Protein AF-A0A0F7C100-F1 (afdb_monomer)

Nearest PDB structures (foldseek):
  8e0m-assembly4_L  TM=2.833E-01  e=1.544E+00  synthetic construct
  8j07-assembly1_d3  TM=1.950E-01  e=3.373E+00  Homo sapiens

Solvent-accessible surface area (backbone atoms only — not comparable to full-atom values): 17162 Å² total; per-residue (Å²): 129,63,69,68,60,53,52,53,53,52,55,51,45,53,49,33,44,76,70,59,75,46,64,64,71,58,41,54,53,51,49,37,65,78,47,77,63,69,81,70,83,84,76,89,76,88,82,78,88,78,90,76,92,74,84,78,60,69,64,63,57,50,55,51,52,52,53,51,51,51,50,51,53,54,52,51,52,53,54,62,50,50,56,52,54,51,49,51,50,50,50,52,51,49,51,50,51,51,50,52,50,48,52,51,52,52,51,51,52,48,62,73,49,42,82,82,46,55,70,71,54,45,53,49,53,51,51,51,50,37,51,49,30,48,51,50,16,60,67,30,47,84,80,40,54,70,58,14,53,52,24,51,50,49,36,53,49,50,57,53,51,50,48,55,58,50,32,66,75,66,66,57,56,72,68,58,55,52,54,50,43,50,50,54,15,48,51,27,32,52,50,11,67,75,73,68,38,50,70,36,33,35,52,10,51,50,40,49,49,52,52,50,46,55,59,48,52,68,69,46,63,89,70,79,45,75,68,58,46,42,62,61,27,44,57,52,11,52,48,31,33,50,51,10,61,66,33,38,89,82,38,51,63,58,10,56,32,28,32,54,45,12,61,55,32,57,51,36,39,62,58,56,41,74,79,39,88,86,53,56,66,67,60,50,53,52,53,51,50,50,50,52,51,51,52,51,50,48,50,63,73,45,38,70,63,55,53,56,61,73,74,109

Organism: Brevibacillus laterosporus (NCBI:txid1465)

pLDDT: mean 81.03, std 16.31, range [30.59, 96.12]

Radius of gyration: 36.13 Å; Cα contacts (8 Å, |Δi|>4): 179; chains: 1; bounding box: 98×71×83 Å

Sequence (312 aa):
MDDQRRKIIITEIENWRRNHLLPEHYCIFLLNLYTEGKHAPNQEEPITKKRFFFFPNRKARMDKLYNQQAFIQSASTQIQGSGKEAQILSVKLMGGIFFIGLVIAVMLLLAFYFNAFSIPMQMSILVFSWILAYVLAFVFKRKIPLLSYFFLLVTILIAIASLYYFGEKWKISQVTYLWWLLLVAGYSLLHGLLFRYSLFIVAGLIGIGILYGTAMLTRMGEFFSWTNIELYWVPLAFLMIGLGYLFHARHQQLAYTLVASGLLYFFGPEISSLWVPEASREMMQIILGIKVLLSGLLLTITRRYWLEWLRR

Foldseek 3Di:
DDPVVLVVVLVVLVVCCVVVVDDNVVSVVVNCVSVVNPDDPPPDDDDDDDDDDDDPDVVVVVVVVVVVVVVVVVVVVVVVVVVVVVVVVVVVVVVVVVVVVVVVVVVVVCVVCLVVDDPVVNVVNLVVLLVVLQVQLVVCVVPPNVSNVVSVVVNLVSLLVVCVVVCVVVVPDPVVVLVSLLVSLVVLCVCCVVVVPLVSNLVSLVSVLVSQLVVVCVVCPPVDDLVSLQVSQLVVLVVLQVVLVVCCVPRVSSSVSSNVSSVVSNCSSLVSCVPPPPDDPVVSVVVVVVVVVVVVVVCVVCVVVVVVSVVD

Secondary structure (DSSP, 8-state):
--HHHHHHHHHHHHHHHHTTSS-HHHHHHHHHHHTTT-----------------PPPHHHHHHHHHHHHHHHHHHHHHHHHHHHHHHHHHHHHHHHHHHHHHHHHHHHHHHHTGGGS-HHHHHHHHHHHHHHHHHHHHHHTTT-HHHHHHHHHHHHHHHHHHHHHHHHHTT--HHHHHHHHHHHHHHHHHHHHHHT-HHHHHHHHHHHHHHHHHHHHHHHTT---HHHHHHHHHHHHHHHHHHHHHHTTT-HHHHHHHHHHHHHHHTHHHHHHTT-TTS-HHHHHHHHHHHHHHHHHHHHHHHHHHHHHHH-

Mean predicted aligned error: 15.97 Å

Structure (mmCIF, N/CA/C/O backbone):
data_AF-A0A0F7C100-F1
#
_entry.id   AF-A0A0F7C100-F1
#
loop_
_atom_site.group_PDB
_atom_site.id
_atom_site.type_symbol
_atom_site.label_atom_id
_atom_site.label_alt_id
_atom_site.label_comp_id
_atom_site.label_asym_id
_atom_site.label_entity_id
_atom_site.label_seq_id
_atom_site.pdbx_PDB_ins_code
_atom_site.Cartn_x
_atom_site.Cartn_y
_atom_site.Cartn_z
_atom_site.occupancy
_atom_site.B_iso_or_equiv
_atom_site.auth_seq_id
_atom_site.auth_comp_id
_atom_site.auth_asym_id
_atom_site.auth_atom_id
_atom_site.pdbx_PDB_model_num
ATOM 1 N N . MET A 1 1 ? -30.556 48.379 39.817 1.00 57.44 1 MET A N 1
ATOM 2 C CA . MET A 1 1 ? -30.447 48.329 38.342 1.00 57.44 1 MET A CA 1
ATOM 3 C C . MET A 1 1 ? -31.373 49.405 37.805 1.00 57.44 1 MET A C 1
ATOM 5 O O . MET A 1 1 ? -32.434 49.564 38.385 1.00 57.44 1 MET A O 1
ATOM 9 N N . ASP A 1 2 ? -30.960 50.165 36.797 1.00 70.06 2 ASP A N 1
ATOM 10 C CA . ASP A 1 2 ? -31.736 51.301 36.291 1.00 70.06 2 ASP A CA 1
ATOM 11 C C . ASP A 1 2 ? -33.077 50.852 35.668 1.00 70.06 2 ASP A C 1
ATOM 13 O O . ASP A 1 2 ? -33.105 49.942 34.833 1.00 70.06 2 ASP A O 1
ATOM 17 N N . ASP A 1 3 ? -34.191 51.459 36.088 1.00 74.38 3 ASP A N 1
ATOM 18 C CA . ASP A 1 3 ? -35.541 51.047 35.675 1.00 74.38 3 ASP A CA 1
ATOM 19 C C . ASP A 1 3 ? -35.801 51.291 34.182 1.00 74.38 3 ASP A C 1
ATOM 21 O O . ASP A 1 3 ? -36.601 50.575 33.569 1.00 74.38 3 ASP A O 1
ATOM 25 N N . GLN A 1 4 ? -35.094 52.243 33.557 1.00 74.06 4 GLN A N 1
ATOM 26 C CA . GLN A 1 4 ? -35.167 52.427 32.106 1.00 74.06 4 GLN A CA 1
ATOM 27 C C . GLN A 1 4 ? -34.520 51.251 31.373 1.00 74.06 4 GLN A C 1
ATOM 29 O O . GLN A 1 4 ? -35.113 50.714 30.437 1.00 74.06 4 GLN A O 1
ATOM 34 N N . ARG A 1 5 ? -33.355 50.778 31.836 1.00 75.31 5 ARG A N 1
ATOM 35 C CA . ARG A 1 5 ? -32.695 49.590 31.261 1.00 75.31 5 ARG A CA 1
ATOM 36 C C . ARG A 1 5 ? -33.565 48.340 31.363 1.00 75.31 5 ARG A C 1
ATOM 38 O O . ARG A 1 5 ? -33.632 47.576 30.406 1.00 75.31 5 ARG A O 1
ATOM 45 N N . ARG A 1 6 ? -34.276 48.150 32.480 1.00 81.19 6 ARG A N 1
ATOM 46 C CA . ARG A 1 6 ? -35.205 47.017 32.658 1.00 81.19 6 ARG A CA 1
ATOM 47 C C . ARG A 1 6 ? -36.328 47.034 31.615 1.00 81.19 6 ARG A C 1
ATOM 49 O O . ARG A 1 6 ? -36.609 46.001 31.015 1.00 81.19 6 ARG A O 1
ATOM 56 N N . LYS A 1 7 ? -36.944 48.195 31.372 1.00 81.81 7 LYS A N 1
ATOM 57 C CA . LYS A 1 7 ? -38.012 48.341 30.367 1.00 81.81 7 LYS A CA 1
ATOM 58 C C . LYS A 1 7 ? -37.517 48.046 28.954 1.00 81.81 7 LYS A C 1
ATOM 60 O O . LYS A 1 7 ? -38.202 47.344 28.222 1.00 81.81 7 LYS A O 1
ATOM 65 N N . ILE A 1 8 ? -36.323 48.525 28.603 1.00 85.19 8 ILE A N 1
ATOM 66 C CA . ILE A 1 8 ? -35.709 48.255 27.293 1.00 85.19 8 ILE A CA 1
ATOM 67 C C . ILE A 1 8 ? -35.524 46.745 27.091 1.00 85.19 8 ILE A C 1
ATOM 69 O O . ILE A 1 8 ? -35.911 46.215 26.055 1.00 85.19 8 ILE A O 1
ATOM 73 N N . ILE A 1 9 ? -35.006 46.042 28.103 1.00 84.62 9 ILE A N 1
ATOM 74 C CA . ILE A 1 9 ? -34.783 44.589 28.043 1.00 84.62 9 ILE A CA 1
ATOM 75 C C . ILE A 1 9 ? -36.102 43.826 27.854 1.00 84.62 9 ILE A C 1
ATOM 77 O O . ILE A 1 9 ? -36.163 42.910 27.040 1.00 84.62 9 ILE A O 1
ATOM 81 N N . ILE A 1 10 ? -37.167 44.207 28.565 1.00 85.88 10 ILE A N 1
ATOM 82 C CA . ILE A 1 10 ? -38.483 43.557 28.446 1.00 85.88 10 ILE A CA 1
ATOM 83 C C . ILE A 1 10 ? -39.052 43.723 27.030 1.00 85.88 10 ILE A C 1
ATOM 85 O O . ILE A 1 10 ? -39.468 42.735 26.426 1.00 85.88 10 ILE A O 1
ATOM 89 N N . THR A 1 11 ? -39.015 44.940 26.479 1.00 87.00 11 THR A N 1
ATOM 90 C CA . THR A 1 11 ? -39.496 45.223 25.117 1.00 87.00 11 THR A CA 1
ATOM 91 C C . THR A 1 11 ? -38.735 44.415 24.067 1.00 87.00 11 THR A C 1
ATOM 93 O O . THR A 1 11 ? -39.334 43.881 23.133 1.00 87.00 11 THR A O 1
ATOM 96 N N . GLU A 1 12 ? -37.420 44.283 24.232 1.00 89.44 12 GLU A N 1
ATOM 97 C CA . GLU A 1 12 ? -36.579 43.544 23.292 1.00 89.44 12 GLU A CA 1
ATOM 98 C C . GLU A 1 12 ? -36.876 42.033 23.331 1.00 89.44 12 GLU A C 1
ATOM 100 O O . GLU A 1 12 ? -37.005 41.395 22.286 1.00 89.44 12 GLU A O 1
ATOM 105 N N . ILE A 1 13 ? -37.114 41.465 24.521 1.00 85.75 13 ILE A N 1
ATOM 106 C CA . ILE A 1 13 ? -37.516 40.056 24.672 1.00 85.75 13 ILE A CA 1
ATOM 107 C C . ILE A 1 13 ? -38.891 39.792 24.032 1.00 85.75 13 ILE A C 1
ATOM 109 O O . ILE A 1 13 ? -39.091 38.747 23.405 1.00 85.75 13 ILE A O 1
ATOM 113 N N . GLU A 1 14 ? -39.842 40.724 24.145 1.00 83.88 14 GLU A N 1
ATOM 114 C CA . GLU A 1 14 ? -41.137 40.611 23.458 1.00 83.88 14 GLU A CA 1
ATOM 115 C C . GLU A 1 14 ? -41.001 40.687 21.931 1.00 83.88 14 GLU A C 1
ATOM 117 O O . GLU A 1 14 ? -41.710 39.968 21.217 1.00 83.88 14 GLU A O 1
ATOM 122 N N . ASN A 1 15 ? -40.076 41.509 21.427 1.00 87.19 15 ASN A N 1
ATOM 123 C CA . ASN A 1 15 ? -39.753 41.594 20.004 1.00 87.19 15 ASN A CA 1
ATOM 124 C C . ASN A 1 15 ? -39.155 40.272 19.488 1.00 87.19 15 ASN A C 1
ATOM 126 O O . ASN A 1 15 ? -39.587 39.752 18.456 1.00 87.19 15 ASN A O 1
ATOM 130 N N . TRP A 1 16 ? -38.237 39.662 20.247 1.00 88.38 16 TRP A N 1
ATOM 131 C CA . TRP A 1 16 ? -37.675 38.344 19.925 1.00 88.38 16 TRP A CA 1
ATOM 132 C C . TRP A 1 16 ? -38.729 37.240 19.907 1.00 88.38 16 TRP A C 1
ATOM 134 O O . TRP A 1 16 ? -38.692 36.387 19.020 1.00 88.38 16 TRP A O 1
ATOM 144 N N . ARG A 1 17 ? -39.699 37.286 20.832 1.00 82.31 17 ARG A N 1
ATOM 145 C CA . ARG A 1 17 ? -40.838 36.356 20.851 1.00 82.31 17 ARG A CA 1
ATOM 146 C C . ARG A 1 17 ? -41.707 36.519 19.606 1.00 82.31 17 ARG A C 1
ATOM 148 O O . ARG A 1 17 ? -42.037 35.530 18.962 1.00 82.31 17 ARG A O 1
ATOM 155 N N . ARG A 1 18 ? -42.067 37.756 19.243 1.00 79.75 18 ARG A N 1
ATOM 156 C CA . ARG A 1 18 ? -42.930 38.032 18.079 1.00 79.75 18 ARG A CA 1
ATOM 157 C C . ARG A 1 18 ? -42.283 37.565 16.773 1.00 79.75 18 ARG A C 1
ATOM 159 O O . ARG A 1 18 ? -42.948 36.934 15.959 1.00 79.75 18 ARG A O 1
ATOM 166 N N . ASN A 1 19 ? -40.981 37.795 16.620 1.00 83.19 19 ASN A N 1
ATOM 167 C CA . ASN A 1 19 ? -40.228 37.429 15.416 1.00 83.19 19 ASN A CA 1
ATOM 168 C C . ASN A 1 19 ? -39.647 36.002 15.456 1.00 83.19 19 ASN A C 1
ATOM 170 O O . ASN A 1 19 ? -38.911 35.633 14.547 1.00 83.19 19 ASN A O 1
ATOM 174 N N . HIS A 1 20 ? -39.963 35.207 16.489 1.00 80.19 20 HIS A N 1
ATOM 175 C CA . HIS A 1 20 ? -39.530 33.810 16.648 1.00 80.19 20 HIS A CA 1
ATOM 176 C C . HIS A 1 20 ? -37.999 33.619 16.602 1.00 80.19 20 HIS A C 1
ATOM 178 O O . HIS A 1 20 ? -37.498 32.568 16.206 1.00 80.19 20 HIS A O 1
ATOM 184 N N . LEU A 1 21 ? -37.244 34.636 17.030 1.00 80.75 21 LEU A N 1
ATOM 185 C CA . LEU A 1 21 ? -35.775 34.619 17.053 1.00 80.75 21 LEU A CA 1
ATOM 186 C C . LEU A 1 21 ? -35.225 33.681 18.138 1.00 80.75 21 LEU A C 1
ATOM 188 O O . LEU A 1 21 ? -34.103 33.191 18.030 1.00 80.75 21 LEU A O 1
ATOM 192 N N . LEU A 1 22 ? -36.020 33.428 19.181 1.00 78.56 22 LEU A N 1
ATOM 193 C CA . LEU A 1 22 ? -35.755 32.434 20.215 1.00 78.56 22 LEU A CA 1
ATOM 194 C C . LEU A 1 22 ? -37.012 31.586 20.468 1.00 78.56 22 LEU A C 1
ATOM 196 O O . LEU A 1 22 ? -38.127 32.084 20.293 1.00 78.56 22 LEU A O 1
ATOM 200 N N . PRO A 1 23 ? -36.864 30.326 20.922 1.00 82.81 23 PRO A N 1
ATOM 201 C CA . PRO A 1 23 ? -38.008 29.484 21.253 1.00 82.81 23 PRO A CA 1
ATOM 202 C C . PRO A 1 23 ? -38.848 30.080 22.394 1.00 82.81 23 PRO A C 1
ATOM 204 O O . PRO A 1 23 ? -38.316 30.576 23.389 1.00 82.81 23 PRO A O 1
ATOM 207 N N . GLU A 1 24 ? -40.171 29.970 22.281 1.00 74.56 24 GLU A N 1
ATOM 208 C CA . GLU A 1 24 ? -41.152 30.694 23.104 1.00 74.56 24 GLU A CA 1
ATOM 209 C C . GLU A 1 24 ? -40.994 30.472 24.619 1.00 74.56 24 GLU A C 1
ATOM 211 O O . GLU A 1 24 ? -41.065 31.414 25.411 1.00 74.56 24 GLU A O 1
ATOM 216 N N . HIS A 1 25 ? -40.678 29.242 25.029 1.00 76.12 25 HIS A N 1
ATOM 217 C CA . HIS A 1 25 ? -40.452 28.896 26.432 1.00 76.12 25 HIS A CA 1
ATOM 218 C C . HIS A 1 25 ? -39.270 29.667 27.059 1.00 76.12 25 HIS A C 1
ATOM 220 O O . HIS A 1 25 ? -39.315 30.018 28.240 1.00 76.12 25 HIS A O 1
ATOM 226 N N . TYR A 1 26 ? -38.228 29.991 26.281 1.00 77.94 26 TYR A N 1
ATOM 227 C CA . TYR A 1 26 ? -37.094 30.788 26.768 1.00 77.94 26 TYR A CA 1
ATOM 228 C C . TYR A 1 26 ? -37.467 32.263 26.944 1.00 77.94 26 TYR A C 1
ATOM 230 O O . TYR A 1 26 ? -37.090 32.869 27.947 1.00 77.94 26 TYR A O 1
ATOM 238 N N . CYS A 1 27 ? -38.254 32.832 26.026 1.00 81.62 27 CYS A N 1
ATOM 239 C CA . CYS A 1 27 ? -38.765 34.199 26.161 1.00 81.62 27 CYS A CA 1
ATOM 240 C C . CYS A 1 27 ? -39.648 34.347 27.409 1.00 81.62 27 CYS A C 1
ATOM 242 O O . CYS A 1 27 ? -39.500 35.315 28.151 1.00 81.62 27 CYS A O 1
ATOM 244 N N . ILE A 1 28 ? -40.517 33.365 27.679 1.00 79.06 28 ILE A N 1
ATOM 245 C CA . ILE A 1 28 ? -41.377 33.336 28.875 1.00 79.06 28 ILE A CA 1
ATOM 246 C C . ILE A 1 28 ? -40.535 33.275 30.157 1.00 79.06 28 ILE A C 1
ATOM 248 O O . ILE A 1 28 ? -40.804 34.008 31.110 1.00 79.06 28 ILE A O 1
ATOM 252 N N . PHE A 1 29 ? -39.484 32.452 30.178 1.00 82.69 29 PHE A N 1
ATOM 253 C CA . PHE A 1 29 ? -38.566 32.375 31.315 1.00 82.69 29 PHE A CA 1
ATOM 254 C C . PHE A 1 29 ? -37.853 33.712 31.582 1.00 82.69 29 PHE A C 1
ATOM 256 O O . PHE A 1 29 ? -37.842 34.184 32.720 1.00 82.69 29 PHE A O 1
ATOM 263 N N . LEU A 1 30 ? -37.306 34.353 30.541 1.00 83.75 30 LEU A N 1
ATOM 264 C CA . LEU A 1 30 ? -36.617 35.643 30.667 1.00 83.75 30 LEU A CA 1
ATOM 265 C C . LEU A 1 30 ? -37.573 36.759 31.110 1.00 83.75 30 LEU A C 1
ATOM 267 O O . LEU A 1 30 ? -37.236 37.533 32.005 1.00 83.75 30 LEU A O 1
ATOM 271 N N . LEU A 1 31 ? -38.786 36.810 30.553 1.00 82.69 31 LEU A N 1
ATOM 272 C CA . LEU A 1 31 ? -39.815 37.768 30.968 1.00 82.69 31 LEU A CA 1
ATOM 273 C C . LEU A 1 31 ? -40.162 37.608 32.448 1.00 82.69 31 LEU A C 1
ATOM 275 O O . LEU A 1 31 ? -40.208 38.601 33.174 1.00 82.69 31 LEU A O 1
ATOM 279 N N . ASN A 1 32 ? -40.337 36.376 32.924 1.00 81.69 32 ASN A N 1
ATOM 280 C CA . ASN A 1 32 ? -40.624 36.106 34.333 1.00 81.69 32 ASN A CA 1
ATOM 281 C C . ASN A 1 32 ? -39.482 36.537 35.258 1.00 81.69 32 ASN A C 1
ATOM 283 O O . ASN A 1 32 ? -39.744 37.039 36.352 1.00 81.69 32 ASN A O 1
ATOM 287 N N . LEU A 1 33 ? -38.233 36.391 34.809 1.00 81.62 33 LEU A N 1
ATOM 288 C CA . LEU A 1 33 ? -37.050 36.788 35.567 1.00 81.62 33 LEU A CA 1
ATOM 289 C C . LEU A 1 33 ? -36.952 38.315 35.722 1.00 81.62 33 LEU A C 1
ATOM 291 O O . LEU A 1 33 ? -36.688 38.809 36.815 1.00 81.62 33 LEU A O 1
ATOM 295 N N . TYR A 1 34 ? -37.209 39.070 34.649 1.00 75.44 34 TYR A N 1
ATOM 296 C CA . TYR A 1 34 ? -37.104 40.536 34.660 1.00 75.44 34 TYR A CA 1
ATOM 297 C C . TYR A 1 34 ? -38.350 41.251 35.202 1.00 75.44 34 TYR A C 1
ATOM 299 O O . TYR A 1 34 ? -38.259 42.402 35.647 1.00 75.44 34 TYR A O 1
ATOM 307 N N . THR A 1 35 ? -39.501 40.574 35.211 1.00 75.00 35 THR A N 1
ATOM 308 C CA . THR A 1 35 ? -40.767 41.103 35.752 1.00 75.00 35 THR A CA 1
ATOM 309 C C . THR A 1 35 ? -41.131 40.552 37.124 1.00 75.00 35 THR A C 1
ATOM 311 O O . THR A 1 35 ? -42.219 40.843 37.622 1.00 75.00 35 THR A O 1
ATOM 314 N N . GLU A 1 36 ? -40.223 39.793 37.748 1.00 66.69 36 GLU A N 1
ATOM 315 C CA . GLU A 1 36 ? -40.375 39.250 39.106 1.00 66.69 36 GLU A CA 1
ATOM 316 C C . GLU A 1 36 ? -41.721 38.513 39.292 1.00 66.69 36 GLU A C 1
ATOM 318 O O . GLU A 1 36 ? -42.331 38.543 40.359 1.00 66.69 36 GLU A O 1
ATOM 323 N N . GLY A 1 37 ? -42.215 37.867 38.225 1.00 57.06 37 GLY A N 1
ATOM 324 C CA . GLY A 1 37 ? -43.481 37.126 38.221 1.00 57.06 37 GLY A CA 1
ATOM 325 C C . GLY A 1 37 ? -44.766 37.957 38.071 1.00 57.06 37 GLY A C 1
ATOM 326 O O . GLY A 1 37 ? -45.837 37.447 38.395 1.00 57.06 37 GLY A O 1
ATOM 327 N N . LYS A 1 38 ? -44.712 39.209 37.585 1.00 53.03 38 LYS A N 1
ATOM 328 C CA . LYS A 1 38 ? -45.914 40.048 37.360 1.00 53.03 38 LYS A CA 1
ATOM 329 C C . LYS A 1 38 ? -46.626 39.850 36.015 1.00 53.03 38 LYS A C 1
ATOM 331 O O . LYS A 1 38 ? -47.763 40.297 35.889 1.00 53.03 38 LYS A O 1
ATOM 336 N N . HIS A 1 39 ? -46.032 39.164 35.036 1.00 45.97 39 HIS A N 1
ATOM 337 C CA . HIS A 1 39 ? -46.742 38.774 33.811 1.00 45.97 39 HIS A CA 1
ATOM 338 C C . HIS A 1 39 ? -47.386 37.392 33.959 1.00 45.97 3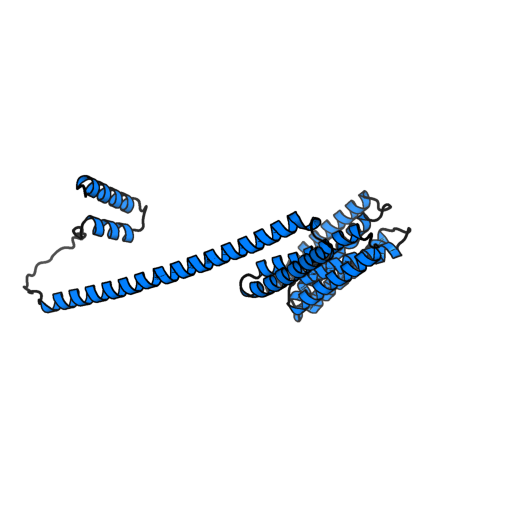9 HIS A C 1
ATOM 340 O O . HIS A 1 39 ? -46.882 36.391 33.459 1.00 45.97 39 HIS A O 1
ATOM 346 N N . ALA A 1 40 ? -48.537 37.339 34.628 1.00 37.84 40 ALA A N 1
ATOM 347 C CA . ALA A 1 40 ? -49.506 36.285 34.350 1.00 37.84 40 ALA A CA 1
ATOM 348 C C . ALA A 1 40 ? -50.234 36.661 33.044 1.00 37.84 40 ALA A C 1
ATOM 350 O O . ALA A 1 40 ? -50.757 37.775 32.959 1.00 37.84 40 ALA A O 1
ATOM 351 N N . PRO A 1 41 ? -50.260 35.808 32.007 1.00 38.50 41 PRO A N 1
ATOM 352 C CA . PRO A 1 41 ? -51.079 36.078 30.836 1.00 38.50 41 PRO A CA 1
ATOM 353 C C . PRO A 1 41 ? -52.553 35.972 31.244 1.00 38.50 41 PRO A C 1
ATOM 355 O O . PRO A 1 41 ? -53.039 34.894 31.581 1.00 38.50 41 PRO A O 1
ATOM 358 N N . ASN A 1 42 ? -53.257 37.104 31.224 1.00 35.62 42 ASN A N 1
ATOM 359 C CA . ASN A 1 42 ? -54.715 37.131 31.222 1.00 35.62 42 ASN A CA 1
ATOM 360 C C . ASN A 1 42 ? -55.189 36.515 29.898 1.00 35.62 42 ASN A C 1
ATOM 362 O O . ASN A 1 42 ? -55.227 37.191 28.873 1.00 35.62 42 ASN A O 1
ATOM 366 N N . GLN A 1 43 ? -55.512 35.225 29.917 1.00 34.38 43 GLN A N 1
ATOM 367 C CA . GLN A 1 43 ? -56.471 34.655 28.980 1.00 34.38 43 GLN A CA 1
ATOM 368 C C . GLN A 1 43 ? -57.858 34.871 29.591 1.00 34.38 43 GLN A C 1
ATOM 370 O O . GLN A 1 43 ? -58.197 34.287 30.619 1.00 34.38 43 GLN A O 1
ATOM 375 N N . GLU A 1 44 ? -58.620 35.787 29.001 1.00 33.72 44 GLU A N 1
ATOM 376 C CA . GLU A 1 44 ? -60.039 35.966 29.286 1.00 33.72 44 GLU A CA 1
ATOM 377 C C . GLU A 1 44 ? -60.825 34.813 28.640 1.00 33.72 44 GLU A C 1
ATOM 379 O O . GLU A 1 44 ? -60.943 34.745 27.420 1.00 33.72 44 GLU A O 1
ATOM 384 N N . GLU A 1 45 ? -61.389 33.924 29.458 1.00 33.47 45 GLU A N 1
ATOM 385 C CA . GLU A 1 45 ? -62.557 33.109 29.102 1.00 33.47 45 GLU A CA 1
ATOM 386 C C . GLU A 1 45 ? -63.731 33.479 30.034 1.00 33.47 45 GLU A C 1
ATOM 388 O O . GLU A 1 45 ? -63.513 33.863 31.190 1.00 33.47 45 GLU A O 1
ATOM 393 N N . PRO A 1 46 ? -64.987 33.443 29.549 1.00 30.59 46 PRO A N 1
ATOM 394 C CA . PRO A 1 46 ? -66.090 34.181 30.152 1.00 30.59 46 PRO A CA 1
ATOM 395 C C . PRO A 1 46 ? -66.620 33.526 31.435 1.00 30.59 46 PRO A C 1
ATOM 397 O O . PRO A 1 46 ? -66.967 32.348 31.483 1.00 30.59 46 PRO A O 1
ATOM 400 N N . ILE A 1 47 ? -66.766 34.343 32.480 1.00 33.62 47 ILE A N 1
ATOM 401 C CA . ILE A 1 47 ? -67.360 33.962 33.764 1.00 33.62 47 ILE A CA 1
ATOM 402 C C . ILE A 1 47 ? -68.892 34.008 33.658 1.00 33.62 47 ILE A C 1
ATOM 404 O O . ILE A 1 47 ? -69.505 35.072 33.775 1.00 33.62 47 ILE A O 1
ATOM 408 N N . THR A 1 48 ? -69.541 32.847 33.561 1.00 33.66 48 THR A N 1
ATOM 409 C CA . THR A 1 48 ? -70.901 32.682 34.099 1.00 33.66 48 THR A CA 1
ATOM 410 C C . THR A 1 48 ? -70.833 32.639 35.625 1.00 33.66 48 THR A C 1
ATOM 412 O O . THR A 1 48 ? -70.154 31.808 36.225 1.00 33.66 48 THR A O 1
ATOM 415 N N . LYS A 1 49 ? -71.544 33.573 36.262 1.00 43.81 49 LYS A N 1
ATOM 416 C CA . LYS A 1 49 ? -71.650 33.744 37.717 1.00 43.81 49 LYS A CA 1
ATOM 417 C C . LYS A 1 49 ? -72.036 32.443 38.437 1.00 43.81 49 LYS A C 1
ATOM 419 O O . LYS A 1 49 ? -73.125 31.928 38.207 1.00 43.81 49 LYS A O 1
ATOM 424 N N . LYS A 1 50 ? -71.269 32.067 39.467 1.00 31.92 50 LYS A N 1
ATOM 425 C CA . LYS A 1 50 ? -71.805 31.828 40.821 1.00 31.92 50 LYS A CA 1
ATOM 426 C C . LYS A 1 50 ? -70.690 31.873 41.867 1.00 31.92 50 LYS A C 1
ATOM 428 O O . LYS A 1 50 ? -69.663 31.218 41.772 1.00 31.92 50 LYS A O 1
ATOM 433 N N . ARG A 1 51 ? -70.932 32.720 42.861 1.00 41.66 51 ARG A N 1
ATOM 434 C CA . ARG A 1 51 ? -70.109 33.000 44.035 1.00 41.66 51 ARG A CA 1
ATOM 435 C C . ARG A 1 51 ? -70.207 31.809 44.992 1.00 41.66 51 ARG A C 1
ATOM 437 O O . ARG A 1 51 ? -71.323 31.469 45.370 1.00 41.66 51 ARG A O 1
ATOM 444 N N . PHE A 1 52 ? -69.089 31.249 45.449 1.00 31.97 52 PHE A N 1
ATOM 445 C CA . PHE A 1 52 ? -69.045 30.635 46.776 1.00 31.97 52 PHE A CA 1
ATOM 446 C C . PHE A 1 52 ? -67.641 30.724 47.376 1.00 31.97 52 PHE A C 1
ATOM 448 O O . PHE A 1 52 ? -66.638 30.470 46.717 1.00 31.97 52 PHE A O 1
ATOM 455 N N . PHE A 1 53 ? -67.606 31.171 48.628 1.00 46.12 53 PHE A N 1
ATOM 456 C CA . PHE A 1 53 ? -66.428 31.309 49.471 1.00 46.12 53 PHE A CA 1
ATOM 457 C C . PHE A 1 53 ? -65.643 29.993 49.546 1.00 46.12 53 PHE A C 1
ATOM 459 O O . PHE A 1 53 ? -66.206 28.963 49.908 1.00 46.12 53 PHE A O 1
ATOM 466 N N . PHE A 1 54 ? -64.330 30.048 49.326 1.00 36.72 54 PHE A N 1
ATOM 467 C CA . PHE A 1 54 ? -63.420 29.042 49.863 1.00 36.72 54 PHE A CA 1
ATOM 468 C C . PHE A 1 54 ? -62.169 29.748 50.378 1.00 36.72 54 PHE A C 1
ATOM 470 O O . PHE A 1 54 ? -61.317 30.189 49.608 1.00 36.72 54 PHE A O 1
ATOM 477 N N . PHE A 1 55 ? -62.086 29.915 51.698 1.00 42.25 55 PHE A N 1
ATOM 478 C CA . PHE A 1 55 ? -60.844 30.310 52.350 1.00 42.25 55 PHE A CA 1
ATOM 479 C C . PHE A 1 55 ? -59.791 29.230 52.053 1.00 42.25 55 PHE A C 1
ATOM 481 O O . PHE A 1 55 ? -60.002 28.073 52.426 1.00 42.25 55 PHE A O 1
ATOM 488 N N . PRO A 1 56 ? -58.658 29.547 51.401 1.00 44.00 56 PRO A N 1
ATOM 489 C CA . PRO A 1 56 ? -57.620 28.555 51.188 1.00 44.00 56 PRO A CA 1
ATOM 490 C C . PRO A 1 56 ? -56.965 28.229 52.535 1.00 44.00 56 PRO A C 1
ATOM 492 O O . PRO A 1 56 ? -56.425 29.096 53.225 1.00 44.00 56 PRO A O 1
ATOM 495 N N . ASN A 1 57 ? -57.038 26.954 52.912 1.00 48.94 57 ASN A N 1
ATOM 496 C CA . ASN A 1 57 ? -56.440 26.395 54.117 1.00 48.94 57 ASN A CA 1
ATOM 497 C C . ASN A 1 57 ? -54.923 26.690 54.152 1.00 48.94 57 ASN A C 1
ATOM 499 O O . ASN A 1 57 ? -54.194 26.300 53.236 1.00 48.94 57 ASN A O 1
ATOM 503 N N . ARG A 1 58 ? -54.426 27.355 55.212 1.00 50.81 58 ARG A N 1
ATOM 504 C CA . ARG A 1 58 ? -52.993 27.704 55.370 1.00 50.81 58 ARG A CA 1
ATOM 505 C C . ARG A 1 58 ? -52.067 26.485 55.287 1.00 50.81 58 ARG A C 1
ATOM 507 O O . ARG A 1 58 ? -50.924 26.640 54.867 1.00 50.81 58 ARG A O 1
ATOM 514 N N . LYS A 1 59 ? -52.559 25.290 55.632 1.00 50.56 59 LYS A N 1
ATOM 515 C CA . LYS A 1 59 ? -51.787 24.037 55.594 1.00 50.56 59 LYS A CA 1
ATOM 516 C C . LYS A 1 59 ? -51.342 23.659 54.172 1.00 50.56 59 LYS A C 1
ATOM 518 O O . LYS A 1 59 ? -50.165 23.412 53.954 1.00 50.56 59 LYS A O 1
ATOM 523 N N . ALA A 1 60 ? -52.230 23.786 53.181 1.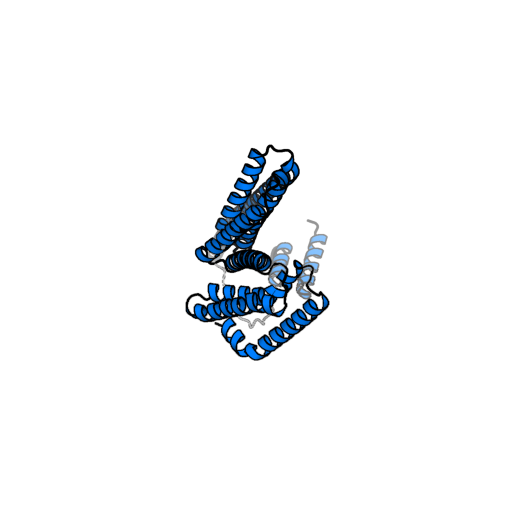00 52.25 60 ALA A N 1
ATOM 524 C CA . ALA A 1 60 ? -51.916 23.471 51.783 1.00 52.25 60 ALA A CA 1
ATOM 525 C C . ALA A 1 60 ? -50.904 24.448 51.149 1.00 52.25 60 ALA A C 1
ATOM 527 O O . ALA A 1 60 ? -50.162 24.083 50.239 1.00 52.25 60 ALA A O 1
ATOM 528 N N . ARG A 1 61 ? -50.843 25.698 51.638 1.00 49.97 61 ARG A N 1
ATOM 529 C CA . ARG A 1 61 ? -49.825 26.673 51.214 1.00 49.97 61 ARG A CA 1
ATOM 530 C C . ARG A 1 61 ? -48.441 26.312 51.768 1.00 49.97 61 ARG A C 1
ATOM 532 O O . ARG A 1 61 ? -47.462 26.488 51.051 1.00 49.97 61 ARG A O 1
ATOM 539 N N . MET A 1 62 ? -48.366 25.787 52.994 1.00 51.44 62 MET A N 1
ATOM 540 C CA . MET A 1 62 ? -47.101 25.349 53.599 1.00 51.44 62 MET A CA 1
ATOM 541 C C . MET A 1 62 ? -46.562 24.064 52.960 1.00 51.44 62 MET A C 1
ATOM 543 O O . MET A 1 62 ? -45.378 24.018 52.646 1.00 51.44 62 MET A O 1
ATOM 547 N N . ASP A 1 63 ? -47.418 23.088 52.642 1.00 54.28 63 ASP A N 1
ATOM 548 C CA . ASP A 1 63 ? -46.994 21.869 51.929 1.00 54.28 63 ASP A CA 1
ATOM 549 C C . ASP A 1 63 ? -46.499 22.177 50.507 1.00 54.28 63 ASP A C 1
ATOM 551 O O . ASP A 1 63 ? -45.539 21.577 50.021 1.00 54.28 63 ASP A O 1
ATOM 555 N N . LYS A 1 64 ? -47.104 23.172 49.840 1.00 55.44 64 LYS A N 1
ATOM 556 C CA . LYS A 1 64 ? -46.651 23.638 48.522 1.00 55.44 64 LYS A CA 1
ATOM 557 C C . LYS A 1 64 ? -45.299 24.353 48.597 1.00 55.44 64 LYS A C 1
ATOM 559 O O . LYS A 1 64 ? -44.474 24.139 47.718 1.00 55.44 64 LYS A O 1
ATOM 564 N N . LEU A 1 65 ? -45.053 25.149 49.642 1.00 54.59 65 LEU A N 1
ATOM 565 C CA . LEU A 1 65 ? -43.756 25.797 49.880 1.00 54.59 65 LEU A CA 1
ATOM 566 C C . LEU A 1 65 ? -42.660 24.779 50.229 1.00 54.59 65 LEU A C 1
ATOM 568 O O . LEU A 1 65 ? -41.565 24.874 49.681 1.00 54.59 65 LEU A O 1
ATOM 572 N N . TYR A 1 66 ? -42.974 23.773 51.049 1.00 56.22 66 TYR A N 1
ATOM 573 C CA . TYR A 1 66 ? -42.048 22.694 51.399 1.00 56.22 66 TYR A CA 1
ATOM 574 C C . TYR A 1 66 ? -41.681 21.836 50.181 1.00 56.22 66 TYR A C 1
ATOM 576 O O . TYR A 1 66 ? -40.502 21.611 49.918 1.00 56.22 66 TYR A O 1
ATOM 584 N N . ASN A 1 67 ? -42.665 21.440 49.365 1.00 57.50 67 ASN A N 1
ATOM 585 C CA . ASN A 1 67 ? -42.415 20.680 48.136 1.00 57.50 67 ASN A CA 1
ATOM 586 C C . ASN A 1 67 ? -41.691 21.507 47.064 1.00 57.50 67 ASN A C 1
ATOM 588 O O . ASN A 1 67 ? -40.866 20.971 46.327 1.00 57.50 67 ASN A O 1
ATOM 592 N N . GLN A 1 68 ? -41.945 22.816 46.988 1.00 56.72 68 GLN A N 1
ATOM 593 C CA . GLN A 1 68 ? -41.223 23.706 46.079 1.00 56.72 68 GLN A CA 1
ATOM 594 C C . GLN A 1 68 ? -39.766 23.903 46.527 1.00 56.72 68 GLN A C 1
ATOM 596 O O . GLN A 1 68 ? -38.870 23.894 45.686 1.00 56.72 68 GLN A O 1
ATOM 601 N N . GLN A 1 69 ? -39.501 23.997 47.833 1.00 57.03 69 GLN A N 1
ATOM 602 C CA . GLN A 1 69 ? -38.140 24.037 48.382 1.00 57.03 69 GLN A CA 1
ATOM 603 C C . GLN A 1 69 ? -37.406 22.701 48.211 1.00 57.03 69 GLN A C 1
ATOM 605 O O . GLN A 1 69 ? -36.248 22.709 47.800 1.00 57.03 69 GLN A O 1
ATOM 610 N N . ALA A 1 70 ? -38.076 21.564 48.417 1.00 56.06 70 ALA A N 1
ATOM 611 C CA . ALA A 1 70 ? -37.506 20.239 48.172 1.00 56.06 70 ALA A CA 1
ATOM 612 C C . ALA A 1 70 ? -37.155 20.025 46.687 1.00 56.06 70 ALA A C 1
ATOM 614 O O . ALA A 1 70 ? -36.072 19.529 46.381 1.00 56.06 70 ALA A O 1
ATOM 615 N N . PHE A 1 71 ? -38.013 20.477 45.763 1.00 55.00 71 PHE A N 1
ATOM 616 C CA . PHE A 1 71 ? -37.755 20.415 44.321 1.00 55.00 71 PHE A CA 1
ATOM 617 C C . PHE A 1 71 ? -36.580 21.313 43.899 1.00 55.00 71 PHE A C 1
ATOM 619 O O . PHE A 1 71 ? -35.705 20.876 43.149 1.00 55.00 71 PHE A O 1
ATOM 626 N N . ILE A 1 72 ? -36.504 22.542 44.427 1.00 56.25 72 ILE A N 1
ATOM 627 C CA . ILE A 1 72 ? -35.379 23.462 44.184 1.00 56.25 72 ILE A CA 1
ATOM 628 C C . ILE A 1 72 ? -34.072 22.885 44.746 1.00 56.25 72 ILE A C 1
ATOM 630 O O . ILE A 1 72 ? -33.026 23.016 44.113 1.00 56.25 72 ILE A O 1
ATOM 634 N N . GLN A 1 73 ? -34.124 22.196 45.888 1.00 56.31 73 GLN A N 1
ATOM 635 C CA . GLN A 1 73 ? -32.953 21.578 46.506 1.00 56.31 73 GLN A CA 1
ATOM 636 C C . GLN A 1 73 ? -32.493 20.300 45.786 1.00 56.31 73 GLN A C 1
ATOM 638 O O . GLN A 1 73 ? -31.288 20.057 45.692 1.00 56.31 73 GLN A O 1
ATOM 643 N N . SER A 1 74 ? -33.411 19.519 45.203 1.00 53.56 74 SER A N 1
ATOM 644 C CA . SER A 1 74 ? -33.065 18.398 44.312 1.00 53.56 74 SER A CA 1
ATOM 645 C C . SER A 1 74 ? -32.535 18.862 42.948 1.00 53.56 74 SER A C 1
ATOM 647 O O . SER A 1 74 ? -31.621 18.258 42.389 1.00 53.56 74 SER A O 1
ATOM 649 N N . ALA A 1 75 ? -33.059 19.974 42.422 1.00 51.12 75 ALA A N 1
ATOM 650 C CA . ALA A 1 75 ? -32.590 20.560 41.169 1.00 51.12 75 ALA A CA 1
ATOM 651 C C . ALA A 1 75 ? -31.194 21.188 41.327 1.00 51.12 75 ALA A C 1
ATOM 653 O O . ALA A 1 75 ? -30.338 21.022 40.459 1.00 51.12 75 ALA A O 1
ATOM 654 N N . SER A 1 76 ? -30.916 21.849 42.456 1.00 50.09 76 SER A N 1
ATOM 655 C CA . SER A 1 76 ? -29.591 22.413 42.740 1.00 50.09 76 SER A CA 1
ATOM 656 C C . SER A 1 76 ? -28.523 21.335 42.961 1.00 50.09 76 SER A C 1
ATOM 658 O O . SER A 1 76 ? -27.395 21.499 42.496 1.00 50.09 76 SER A O 1
ATOM 660 N N . THR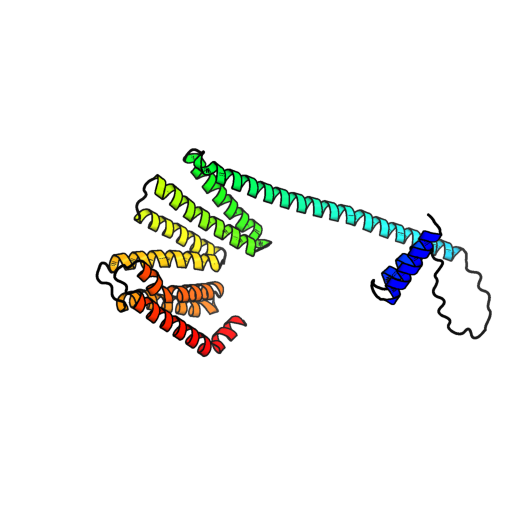 A 1 77 ? -28.871 20.193 43.567 1.00 51.66 77 THR A N 1
ATOM 661 C CA . THR A 1 77 ? -27.944 19.054 43.717 1.00 51.66 77 THR A CA 1
ATOM 662 C C . THR A 1 77 ? -27.618 18.369 42.387 1.00 51.66 77 THR A C 1
ATOM 664 O O . THR A 1 77 ? -26.460 18.004 42.175 1.00 51.66 77 THR A O 1
ATOM 667 N N . GLN A 1 78 ? -28.566 18.262 41.445 1.00 50.91 78 GLN A N 1
ATOM 668 C CA . GLN A 1 78 ? -28.264 17.759 40.095 1.00 50.91 78 GLN A CA 1
ATOM 669 C C . GLN A 1 78 ? -27.395 18.725 39.268 1.00 50.91 78 GLN A C 1
ATOM 671 O O . GLN A 1 78 ? -26.492 18.282 38.554 1.00 50.91 78 GLN A O 1
ATOM 676 N N . ILE A 1 79 ? -27.597 20.040 39.400 1.00 49.41 79 ILE A N 1
ATOM 677 C CA . ILE A 1 79 ? -26.777 21.053 38.710 1.00 49.41 79 ILE A CA 1
ATOM 678 C C . ILE A 1 79 ? -25.340 21.075 39.266 1.00 49.41 79 ILE A C 1
ATOM 680 O O . ILE A 1 79 ? -24.379 21.195 38.504 1.00 49.41 79 ILE A O 1
ATOM 684 N N . GLN A 1 80 ? -25.166 20.881 40.577 1.00 48.28 80 GLN A N 1
ATOM 685 C CA . GLN A 1 80 ? -23.849 20.880 41.225 1.00 48.28 80 GLN A CA 1
ATOM 686 C C . GLN A 1 80 ? -23.018 19.609 40.938 1.00 48.28 80 GLN A C 1
ATOM 688 O O . GLN A 1 80 ? -21.787 19.660 40.996 1.00 48.28 80 GLN A O 1
ATOM 693 N N . GLY A 1 81 ? -23.659 18.489 40.578 1.00 49.72 81 GLY A N 1
ATOM 694 C CA . GLY A 1 81 ? -22.987 17.267 40.105 1.00 49.72 81 GLY A CA 1
ATOM 695 C C . GLY A 1 81 ? -22.547 17.331 38.636 1.00 49.72 81 GLY A C 1
ATOM 696 O O . GLY A 1 81 ? -21.440 16.911 38.302 1.00 49.72 81 GLY A O 1
ATOM 697 N N . SER A 1 82 ? -23.367 17.941 37.772 1.00 52.94 82 SER A N 1
ATOM 698 C CA . SER A 1 82 ? -23.114 18.054 36.326 1.00 52.94 82 SER A CA 1
ATOM 699 C C . SER A 1 82 ? -21.871 18.892 35.993 1.00 52.94 82 SER A C 1
ATOM 701 O O . SER A 1 82 ? -21.071 18.515 35.139 1.00 52.94 82 SER A O 1
ATOM 703 N N . GLY A 1 83 ? -21.635 19.990 36.723 1.00 55.94 83 GLY A N 1
ATOM 704 C CA . GLY A 1 83 ? -20.463 20.850 36.506 1.00 55.94 83 GLY A CA 1
ATOM 705 C C . GLY A 1 83 ? -19.128 20.179 36.845 1.00 55.94 83 GLY A C 1
ATOM 706 O O . GLY A 1 83 ? -18.144 20.391 36.141 1.00 55.94 83 GLY A O 1
ATOM 707 N N . LYS A 1 84 ? -19.094 19.326 37.880 1.00 58.59 84 LYS A N 1
ATOM 708 C CA . LYS A 1 84 ? -17.891 18.561 38.249 1.00 58.59 84 LYS A CA 1
ATOM 709 C C . LYS A 1 84 ? -17.605 17.457 37.236 1.00 58.59 84 LYS A C 1
ATOM 711 O O . LYS A 1 84 ? -16.469 17.333 36.800 1.00 58.59 84 LYS A O 1
ATOM 716 N N . GLU A 1 85 ? -18.619 16.709 36.811 1.00 58.25 85 GLU A N 1
ATOM 717 C CA . GLU A 1 85 ? -18.496 15.693 35.755 1.00 58.25 85 GLU A CA 1
ATOM 71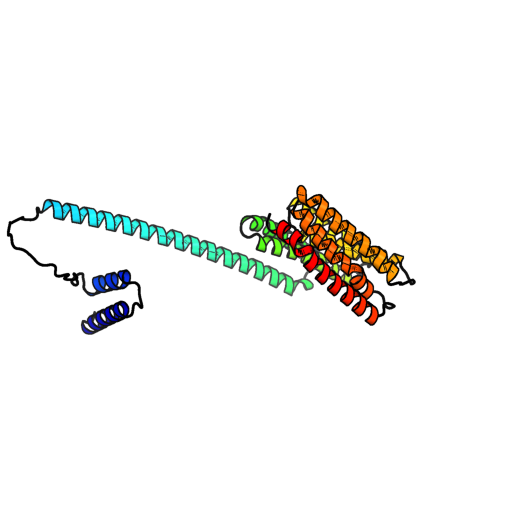8 C C . GLU A 1 85 ? -18.041 16.320 34.423 1.00 58.25 85 GLU A C 1
ATOM 720 O O . GLU A 1 85 ? -17.101 15.828 33.795 1.00 58.25 85 GLU A O 1
ATOM 725 N N . ALA A 1 86 ? -18.621 17.462 34.036 1.00 59.94 86 ALA A N 1
ATOM 726 C CA . ALA A 1 86 ? -18.241 18.207 32.835 1.00 59.94 86 ALA A CA 1
ATOM 727 C C . ALA A 1 86 ? -16.832 18.822 32.929 1.00 59.94 86 ALA A C 1
ATOM 729 O O . ALA A 1 86 ? -16.088 18.776 31.948 1.00 59.94 86 ALA A O 1
ATOM 730 N N . GLN A 1 87 ? -16.421 19.341 34.096 1.00 63.66 87 GLN A N 1
ATOM 731 C CA . GLN A 1 87 ? -15.038 19.779 34.330 1.00 63.66 87 GLN A CA 1
ATOM 732 C C . GLN A 1 87 ? -14.052 18.611 34.283 1.00 63.66 87 GLN A C 1
ATOM 734 O O . GLN A 1 87 ? -12.983 18.732 33.700 1.00 63.66 87 GLN A O 1
ATOM 739 N N . ILE A 1 88 ? -14.376 17.464 34.877 1.00 65.94 88 ILE A N 1
ATOM 740 C CA . ILE A 1 88 ? -13.485 16.297 34.866 1.00 65.94 88 ILE A CA 1
ATOM 741 C C . ILE A 1 88 ? -13.359 15.747 33.441 1.00 65.94 88 ILE A C 1
ATOM 743 O O . ILE A 1 88 ? -12.265 15.354 33.032 1.00 65.94 88 ILE A O 1
ATOM 747 N N . LEU A 1 89 ? -14.447 15.746 32.666 1.00 64.75 89 LEU A N 1
ATOM 74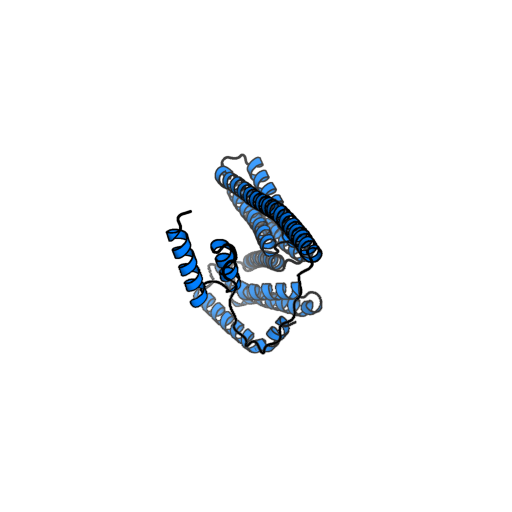8 C CA . LEU A 1 89 ? -14.436 15.341 31.263 1.00 64.75 89 LEU A CA 1
ATOM 749 C C . LEU A 1 89 ? -13.615 16.313 30.405 1.00 64.75 89 LEU A C 1
ATOM 751 O O . LEU A 1 89 ? -12.803 15.855 29.604 1.00 64.75 89 LEU A O 1
ATOM 755 N N . SER A 1 90 ? -13.752 17.629 30.605 1.00 71.88 90 SER A N 1
ATOM 756 C CA . SER A 1 90 ? -12.964 18.632 29.876 1.00 71.88 90 SER A CA 1
ATOM 757 C C . SER A 1 90 ? -11.481 18.588 30.249 1.00 71.88 90 SER A C 1
ATOM 759 O O . SER A 1 90 ? -10.637 18.659 29.361 1.00 71.88 90 SER A O 1
ATOM 761 N N . VAL A 1 91 ? -11.141 18.356 31.520 1.00 73.56 91 VAL A N 1
ATOM 762 C CA . VAL A 1 91 ? -9.752 18.186 31.982 1.00 73.56 91 VAL A CA 1
ATOM 763 C C . VAL A 1 91 ? -9.138 16.892 31.441 1.00 73.56 91 VAL A C 1
ATOM 765 O O . VAL A 1 91 ? -7.995 16.907 30.990 1.00 73.56 91 VAL A O 1
ATOM 768 N N . LYS A 1 92 ? -9.883 15.777 31.410 1.00 76.69 92 LYS A N 1
ATOM 769 C CA . LYS A 1 92 ? -9.421 14.514 30.797 1.00 76.69 92 LYS A CA 1
ATOM 770 C C . LYS A 1 92 ? -9.224 14.647 29.287 1.00 76.69 92 LYS A C 1
ATOM 772 O O . LYS A 1 92 ? -8.241 14.131 28.758 1.00 76.69 92 LYS A O 1
ATOM 777 N N . LEU A 1 93 ? -10.130 15.341 28.597 1.00 72.88 93 LEU A N 1
ATOM 778 C CA . LEU A 1 93 ? -10.024 15.601 27.161 1.00 72.88 93 LEU A CA 1
ATOM 779 C C . LEU A 1 93 ? -8.831 16.518 26.856 1.00 72.88 93 LEU A C 1
ATOM 781 O O . 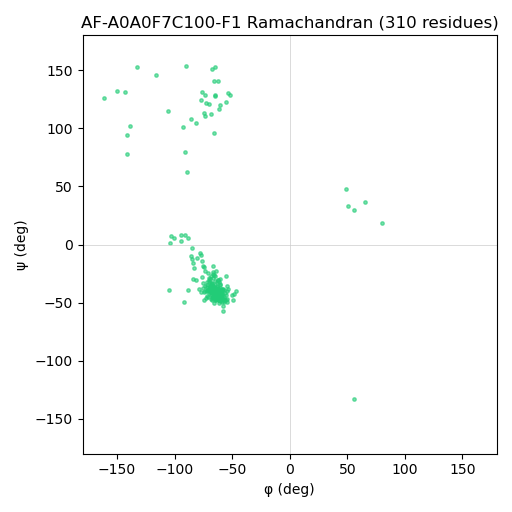LEU A 1 93 ? -8.036 16.221 25.968 1.00 72.88 93 LEU A O 1
ATOM 785 N N . MET A 1 94 ? -8.665 17.584 27.642 1.00 76.50 94 MET A N 1
ATOM 786 C CA . MET A 1 94 ? -7.559 18.527 27.508 1.00 76.50 94 MET A CA 1
ATOM 787 C C . MET A 1 94 ? -6.220 17.843 27.799 1.00 76.50 94 MET A C 1
ATOM 789 O O . MET A 1 94 ? -5.300 17.952 26.995 1.00 76.50 94 MET A O 1
ATOM 793 N N . GLY A 1 95 ? -6.134 17.038 28.862 1.00 80.69 95 GLY A N 1
ATOM 794 C CA . GLY A 1 95 ? -4.954 16.223 29.163 1.00 80.69 95 GLY A CA 1
ATOM 795 C C . GLY A 1 95 ? -4.608 15.238 28.042 1.00 80.69 95 GLY A C 1
ATOM 796 O O . GLY A 1 95 ? -3.439 15.090 27.697 1.00 80.69 95 GLY A O 1
ATOM 797 N N . GLY A 1 96 ? -5.615 14.626 27.410 1.00 79.44 96 GLY A N 1
ATOM 798 C CA . GLY A 1 96 ? -5.420 13.773 26.235 1.00 79.44 96 GLY A CA 1
ATOM 799 C C . GLY A 1 96 ? -4.845 14.527 25.032 1.00 79.44 96 GLY A C 1
ATOM 800 O O . GLY A 1 96 ? -3.902 14.046 24.408 1.00 79.44 96 GLY A O 1
ATOM 801 N N . ILE A 1 97 ? -5.361 15.722 24.732 1.00 80.44 97 ILE A N 1
ATOM 802 C CA . ILE A 1 97 ? -4.866 16.569 23.633 1.00 80.44 97 ILE A CA 1
ATOM 803 C C . ILE A 1 97 ? -3.433 17.033 23.906 1.00 80.44 97 ILE A C 1
ATOM 805 O O . ILE A 1 97 ? -2.589 16.937 23.018 1.00 80.44 97 ILE A O 1
ATOM 809 N N . PHE A 1 98 ? -3.128 17.468 25.132 1.00 86.06 98 PHE A N 1
ATOM 810 C CA . PHE A 1 98 ? -1.768 17.847 25.524 1.00 86.06 98 PHE A CA 1
ATOM 811 C C . PHE A 1 98 ? -0.797 16.673 25.428 1.00 86.06 98 PHE A C 1
ATOM 813 O O . PHE A 1 98 ? 0.316 16.849 24.943 1.00 86.06 98 PHE A O 1
ATOM 820 N N . PHE A 1 99 ? -1.212 15.472 25.832 1.00 82.94 99 PHE A N 1
ATOM 821 C CA . PHE A 1 99 ? -0.374 14.282 25.719 1.00 82.94 99 PHE A CA 1
ATOM 822 C C . PHE A 1 99 ? -0.096 13.918 24.256 1.00 82.94 99 PHE A C 1
ATOM 824 O O . PHE A 1 99 ? 1.049 13.665 23.893 1.00 82.94 99 PHE A O 1
ATOM 831 N N . ILE A 1 100 ? -1.117 13.950 23.395 1.00 81.50 100 ILE A N 1
ATOM 832 C CA . ILE A 1 100 ? -0.944 13.728 21.952 1.00 81.50 100 ILE A CA 1
ATOM 833 C C . ILE A 1 100 ? -0.023 14.800 21.356 1.00 81.50 100 ILE A C 1
ATOM 835 O O . ILE A 1 100 ? 0.910 14.465 20.630 1.00 81.50 100 ILE A O 1
ATOM 839 N N . GLY A 1 101 ? -0.237 16.071 21.700 1.00 82.56 101 GLY A N 1
ATOM 840 C CA . GLY A 1 101 ? 0.605 17.185 21.263 1.00 82.56 101 GLY A CA 1
ATOM 841 C C . GLY A 1 101 ? 2.058 17.041 21.714 1.00 82.56 101 GLY A C 1
ATOM 842 O O . GLY A 1 101 ? 2.963 17.258 20.915 1.00 82.56 101 GLY A O 1
ATOM 843 N N . LEU A 1 102 ? 2.293 16.599 22.953 1.00 86.25 102 LEU A N 1
ATOM 844 C CA . LEU A 1 102 ? 3.626 16.314 23.484 1.00 86.25 102 LEU A CA 1
ATOM 845 C C . LEU A 1 102 ? 4.300 15.177 22.709 1.00 86.25 102 LEU A C 1
ATOM 847 O O . LEU A 1 102 ? 5.447 15.319 22.299 1.00 86.25 102 LEU A O 1
ATOM 851 N N . VAL A 1 103 ? 3.591 14.071 22.464 1.00 81.50 103 VAL A N 1
ATOM 852 C CA . VAL A 1 103 ? 4.123 12.944 21.682 1.00 81.50 103 VAL A CA 1
ATOM 853 C C . VAL A 1 103 ? 4.496 13.396 20.271 1.00 81.50 103 VAL A C 1
ATOM 855 O O . VAL A 1 103 ? 5.582 13.071 19.797 1.00 81.50 103 VAL A O 1
ATOM 858 N N . ILE A 1 104 ? 3.640 14.186 19.616 1.00 82.81 104 ILE A N 1
ATOM 859 C CA . ILE A 1 104 ? 3.917 14.737 18.284 1.00 82.81 104 ILE A CA 1
ATOM 860 C C . ILE A 1 104 ? 5.127 15.678 18.328 1.00 82.81 104 ILE A C 1
ATOM 862 O O . ILE A 1 104 ? 6.018 15.551 17.494 1.00 82.81 104 ILE A O 1
ATOM 866 N N . ALA A 1 105 ? 5.206 16.580 19.307 1.00 84.25 105 ALA A N 1
ATOM 867 C CA . ALA A 1 105 ? 6.326 17.508 19.454 1.00 84.25 105 ALA A CA 1
ATOM 868 C C . ALA A 1 105 ? 7.659 16.776 19.679 1.00 84.25 105 ALA A C 1
ATOM 870 O O . ALA A 1 105 ? 8.658 17.111 19.044 1.00 84.25 105 ALA A O 1
ATOM 871 N N . VAL A 1 106 ? 7.669 15.739 20.524 1.00 84.06 106 VAL A N 1
ATOM 872 C CA . VAL A 1 106 ? 8.849 14.892 20.754 1.00 84.06 106 VAL A CA 1
ATOM 873 C C . VAL A 1 106 ? 9.249 14.164 19.473 1.00 84.06 106 VAL A C 1
ATOM 875 O O . VAL A 1 106 ? 10.427 14.161 19.127 1.00 84.06 106 VAL A O 1
ATOM 878 N N . MET A 1 107 ? 8.287 13.595 18.739 1.00 79.50 107 MET A N 1
ATOM 879 C CA . MET A 1 107 ? 8.544 12.925 17.457 1.00 79.50 107 MET A CA 1
ATOM 880 C C . MET A 1 107 ? 9.125 13.886 16.412 1.00 79.50 107 MET A C 1
ATOM 882 O O . MET A 1 107 ? 10.080 13.533 15.724 1.00 79.50 107 MET A O 1
ATOM 886 N N . LEU A 1 108 ? 8.600 15.111 16.319 1.00 84.00 108 LEU A N 1
ATOM 887 C CA . LEU A 1 108 ? 9.104 16.141 15.406 1.00 84.00 108 LEU A CA 1
ATOM 888 C C . LEU A 1 108 ? 10.522 16.593 15.767 1.00 84.00 108 LEU A C 1
ATOM 890 O O . LEU A 1 108 ? 11.364 16.727 14.881 1.00 84.00 108 LEU A O 1
ATOM 894 N N . LEU A 1 109 ? 10.808 16.785 17.057 1.00 85.19 109 LEU A N 1
ATOM 895 C CA . LEU A 1 109 ? 12.149 17.141 17.522 1.00 85.19 109 LEU A CA 1
ATOM 896 C C . LEU A 1 109 ? 13.146 16.024 17.196 1.00 85.19 109 LEU A C 1
ATOM 898 O O . LEU A 1 109 ? 14.220 16.296 16.657 1.00 85.19 109 LEU A O 1
ATOM 902 N N . LEU A 1 110 ? 12.767 14.769 17.453 1.00 83.75 110 LEU A N 1
ATOM 903 C CA . LEU A 1 110 ? 13.565 13.598 17.091 1.00 83.75 110 LEU A CA 1
ATOM 904 C C . LEU A 1 110 ? 13.837 13.532 15.588 1.00 83.75 110 LEU A C 1
ATOM 906 O O . LEU A 1 110 ? 14.963 13.239 15.201 1.00 83.75 110 LEU A O 1
ATOM 910 N N . ALA A 1 111 ? 12.833 13.814 14.755 1.00 79.19 111 ALA A N 1
ATOM 911 C CA . ALA A 1 111 ? 12.979 13.813 13.304 1.00 79.19 111 ALA A CA 1
ATOM 912 C C . ALA A 1 111 ? 13.938 14.913 12.818 1.00 79.19 111 ALA A C 1
ATOM 914 O O . ALA A 1 111 ? 14.781 14.653 11.963 1.00 79.19 111 ALA A O 1
ATOM 915 N N . PHE A 1 112 ? 13.865 16.118 13.392 1.00 85.81 112 PHE A N 1
ATOM 916 C CA . PHE A 1 112 ? 14.731 17.239 13.010 1.00 85.81 112 PHE A CA 1
ATOM 917 C C . PHE A 1 112 ? 16.195 17.016 13.418 1.00 85.81 112 PHE A C 1
ATOM 919 O O . PHE A 1 112 ? 17.111 17.279 12.641 1.00 85.81 112 PHE A O 1
ATOM 926 N N . TYR A 1 113 ? 16.424 16.470 14.614 1.00 86.25 113 TYR A N 1
ATOM 927 C CA . TYR A 1 113 ? 17.766 16.184 15.134 1.00 86.25 113 TYR A CA 1
ATOM 928 C C . TYR A 1 113 ? 18.271 14.773 14.807 1.00 86.25 113 TYR A C 1
ATOM 930 O O . TYR A 1 113 ? 19.341 14.381 15.269 1.00 86.25 113 TYR A O 1
ATOM 938 N N . PHE A 1 114 ? 17.554 14.014 13.975 1.00 86.44 114 PHE A N 1
ATOM 939 C CA . PHE A 1 114 ? 17.844 12.603 13.710 1.00 86.44 114 PHE A CA 1
ATOM 940 C C . PHE A 1 114 ? 19.288 12.358 13.238 1.00 86.44 114 PHE A C 1
ATOM 942 O O . PHE A 1 114 ? 19.954 11.423 13.685 1.00 86.44 114 PHE A O 1
ATOM 949 N N . ASN A 1 115 ? 19.812 13.239 12.381 1.00 86.44 115 ASN A N 1
ATOM 950 C CA . ASN A 1 115 ? 21.173 13.135 11.846 1.00 86.44 115 ASN A CA 1
ATOM 951 C C . ASN A 1 115 ? 22.279 13.520 12.841 1.00 86.44 115 ASN A C 1
ATOM 953 O O . ASN A 1 115 ? 23.426 13.139 12.625 1.00 86.44 115 ASN A O 1
ATOM 957 N N . ALA A 1 116 ? 21.963 14.241 13.921 1.00 88.31 116 ALA A N 1
ATOM 958 C CA . ALA A 1 116 ? 22.944 14.628 14.938 1.00 88.31 116 ALA A CA 1
ATOM 959 C C . ALA A 1 116 ? 23.311 13.466 15.878 1.00 88.31 116 ALA A C 1
ATOM 961 O O . ALA A 1 116 ? 24.281 13.536 16.630 1.00 88.31 116 ALA A O 1
ATOM 962 N N . PHE A 1 117 ? 22.520 12.397 15.853 1.00 88.69 117 PHE A N 1
ATOM 963 C CA . PHE A 1 117 ? 22.657 11.261 16.746 1.00 88.69 117 PHE A CA 1
ATOM 964 C C . PHE A 1 117 ? 23.584 10.174 16.193 1.00 88.69 117 PHE A C 1
ATOM 966 O O . PHE A 1 117 ? 23.737 10.000 14.985 1.00 88.69 117 PHE A O 1
ATOM 973 N N . SER A 1 118 ? 24.191 9.399 17.096 1.00 91.06 118 SER A N 1
ATOM 974 C CA . SER A 1 118 ? 25.008 8.245 16.717 1.00 91.06 118 SER A CA 1
ATOM 975 C C . SER A 1 118 ? 24.157 7.160 16.041 1.00 91.06 118 SER A C 1
ATOM 977 O O . SER A 1 118 ? 22.966 7.019 16.321 1.00 91.06 118 SER A O 1
ATOM 979 N N . ILE A 1 119 ? 24.774 6.347 15.176 1.00 90.06 119 ILE A N 1
ATOM 980 C CA . ILE A 1 119 ? 24.104 5.241 14.462 1.00 90.06 119 ILE A CA 1
ATOM 981 C C . ILE A 1 119 ? 23.271 4.326 15.389 1.00 90.06 119 ILE A C 1
ATOM 983 O O . ILE A 1 119 ? 22.110 4.073 15.057 1.00 90.06 119 ILE A O 1
ATOM 987 N N . PRO A 1 120 ? 23.774 3.842 16.548 1.00 91.75 120 PRO A N 1
ATOM 988 C CA . PRO A 1 120 ? 22.961 2.992 17.424 1.00 91.75 120 PRO A CA 1
ATOM 989 C C . PRO A 1 120 ? 21.745 3.725 18.007 1.00 91.75 120 PRO A C 1
ATOM 991 O O . PRO A 1 120 ? 20.692 3.115 18.210 1.00 91.75 120 PRO A O 1
ATOM 994 N N . MET A 1 121 ? 21.845 5.038 18.234 1.00 90.25 121 MET A N 1
ATOM 995 C CA . MET A 1 121 ? 20.725 5.829 18.734 1.00 90.25 121 MET A CA 1
ATOM 996 C C . MET A 1 121 ? 19.681 6.090 17.644 1.00 90.25 121 MET A C 1
ATOM 998 O O . MET A 1 121 ? 18.490 5.978 17.916 1.00 90.25 121 MET A O 1
ATOM 1002 N N . GLN A 1 122 ? 20.109 6.324 16.399 1.00 91.44 122 GLN A N 1
ATOM 1003 C CA . GLN A 1 122 ? 19.220 6.407 15.233 1.00 91.44 122 GLN A CA 1
ATOM 1004 C C . GLN A 1 122 ? 18.396 5.122 15.056 1.00 91.44 122 GLN A C 1
ATOM 1006 O O . GLN A 1 122 ? 17.174 5.182 14.916 1.00 91.44 122 GLN A O 1
ATOM 1011 N N . MET A 1 123 ? 19.050 3.957 15.128 1.00 90.88 123 MET A N 1
ATOM 1012 C CA . MET A 1 123 ? 18.381 2.650 15.062 1.00 90.88 123 MET A CA 1
ATOM 1013 C C . MET A 1 123 ? 17.374 2.472 16.200 1.00 90.88 123 MET A C 1
ATOM 1015 O O . MET A 1 123 ? 16.229 2.090 15.963 1.00 90.88 123 MET A O 1
ATOM 1019 N N . SER A 1 124 ? 17.779 2.803 17.428 1.00 91.75 124 SER A N 1
ATOM 1020 C CA . SER A 1 124 ? 16.911 2.702 18.604 1.00 91.75 124 SER A CA 1
ATOM 1021 C C . SER A 1 124 ? 15.669 3.578 18.452 1.00 91.75 124 SER A C 1
ATOM 1023 O O . SER A 1 124 ? 14.556 3.099 18.644 1.00 91.75 124 SER A O 1
ATOM 1025 N N . ILE A 1 125 ? 15.836 4.837 18.039 1.00 91.00 125 ILE A N 1
ATOM 1026 C CA . ILE A 1 125 ? 14.734 5.783 17.825 1.00 91.00 125 ILE A CA 1
ATOM 1027 C C . ILE A 1 125 ? 13.721 5.240 16.810 1.00 91.00 125 ILE A C 1
ATOM 1029 O O . ILE A 1 125 ? 12.515 5.302 17.058 1.00 91.00 125 ILE A O 1
ATOM 1033 N N . LEU A 1 126 ? 14.185 4.679 15.690 1.00 91.81 126 LEU A N 1
ATOM 1034 C CA . LEU A 1 126 ? 13.301 4.110 14.670 1.00 91.81 126 LEU A CA 1
ATOM 1035 C C . LEU A 1 126 ? 12.548 2.881 15.183 1.00 91.81 126 LEU A C 1
ATOM 1037 O O . LEU A 1 126 ? 11.341 2.778 14.966 1.00 91.81 126 LEU A O 1
ATOM 1041 N N . VAL A 1 127 ? 13.223 1.986 15.909 1.00 92.69 127 VAL A N 1
ATOM 1042 C CA . VAL A 1 127 ? 12.591 0.802 16.514 1.00 92.69 127 VAL A CA 1
ATOM 1043 C C . VAL A 1 127 ? 11.554 1.214 17.557 1.00 92.69 127 VAL A C 1
ATOM 1045 O O . VAL A 1 127 ? 10.425 0.730 17.517 1.00 92.69 127 VAL A O 1
ATOM 1048 N N . PHE A 1 128 ? 11.882 2.152 18.449 1.00 92.12 128 PHE A N 1
ATOM 1049 C CA . PHE A 1 128 ? 10.931 2.667 19.435 1.00 92.12 128 PHE A CA 1
ATOM 1050 C C . PHE A 1 128 ? 9.732 3.346 18.773 1.00 92.12 128 PHE A C 1
ATOM 1052 O O . PHE A 1 128 ? 8.600 3.115 19.193 1.00 92.12 128 PHE A O 1
ATOM 1059 N N . SER A 1 129 ? 9.955 4.127 17.716 1.00 91.00 129 SER A N 1
ATOM 1060 C CA . SER A 1 129 ? 8.877 4.778 16.960 1.00 91.00 129 SER A CA 1
ATOM 1061 C C . SER A 1 129 ? 7.980 3.754 16.261 1.00 91.00 129 SER A C 1
ATOM 1063 O O . SER A 1 129 ? 6.758 3.889 16.286 1.00 91.00 129 SER A O 1
ATOM 1065 N N . TRP A 1 130 ? 8.565 2.693 15.698 1.00 93.88 130 TRP A N 1
ATOM 1066 C CA . TRP A 1 130 ? 7.831 1.587 15.082 1.00 93.88 130 TRP A CA 1
ATOM 1067 C C . TRP A 1 130 ? 6.983 0.821 16.108 1.00 93.88 130 TRP A C 1
ATOM 1069 O O . TRP A 1 130 ? 5.792 0.605 15.879 1.00 93.88 130 TRP A O 1
ATOM 1079 N N . ILE A 1 131 ? 7.554 0.482 17.272 1.00 93.38 131 ILE A N 1
ATOM 1080 C CA . ILE A 1 131 ? 6.834 -0.173 18.378 1.00 93.38 131 ILE A CA 1
ATOM 1081 C C . ILE A 1 131 ? 5.709 0.729 18.891 1.00 93.38 131 ILE A C 1
ATOM 1083 O O . ILE A 1 131 ? 4.582 0.266 19.060 1.00 93.38 131 ILE A O 1
ATOM 1087 N N . LEU A 1 132 ? 5.985 2.016 19.114 1.00 91.12 132 LEU A N 1
ATOM 1088 C CA . LEU A 1 132 ? 4.995 2.976 19.596 1.00 91.12 132 LEU A CA 1
ATOM 1089 C C . LEU A 1 132 ? 3.824 3.099 18.617 1.00 91.12 132 LEU A C 1
ATOM 1091 O O . LEU A 1 132 ? 2.672 2.981 19.033 1.00 91.12 132 LEU A O 1
ATOM 1095 N N . ALA A 1 133 ? 4.102 3.279 17.323 1.00 91.56 133 ALA A N 1
ATOM 1096 C CA . ALA A 1 133 ? 3.072 3.332 16.290 1.00 91.56 133 ALA A CA 1
ATOM 1097 C C . ALA A 1 133 ? 2.245 2.038 16.260 1.00 91.56 133 ALA A C 1
ATOM 1099 O O . ALA A 1 133 ? 1.016 2.092 16.228 1.00 91.56 133 ALA A O 1
ATOM 1100 N N . TYR A 1 134 ? 2.889 0.874 16.367 1.00 91.44 134 TYR A N 1
ATOM 1101 C CA . TYR A 1 134 ? 2.195 -0.412 16.414 1.00 91.44 134 TYR A CA 1
ATOM 1102 C C . TYR A 1 134 ? 1.284 -0.556 17.648 1.00 91.44 134 TYR A C 1
ATOM 1104 O O . TYR A 1 134 ? 0.129 -0.974 17.533 1.00 91.44 134 TYR A O 1
ATOM 1112 N N . VAL A 1 135 ? 1.758 -0.161 18.834 1.00 91.31 135 VAL A N 1
ATOM 1113 C CA . VAL A 1 135 ? 0.955 -0.179 20.068 1.00 91.31 135 VAL A CA 1
ATOM 1114 C C . VAL A 1 135 ? -0.238 0.768 19.948 1.00 91.31 135 VAL A C 1
ATOM 1116 O O . VAL A 1 135 ? -1.367 0.374 20.255 1.00 91.31 135 VAL A O 1
ATOM 1119 N N . LEU A 1 136 ? -0.028 1.990 19.449 1.00 89.50 136 LEU A N 1
ATOM 1120 C CA . LEU A 1 136 ? -1.103 2.960 19.228 1.00 89.50 136 LEU A CA 1
ATOM 1121 C C . LEU A 1 136 ? -2.141 2.423 18.234 1.00 89.50 136 LEU A C 1
ATOM 1123 O O . LEU A 1 136 ? -3.343 2.537 18.489 1.00 89.50 136 LEU A O 1
ATOM 1127 N N . ALA A 1 137 ? -1.710 1.751 17.161 1.00 89.31 137 ALA A N 1
ATOM 1128 C CA . ALA A 1 137 ? -2.618 1.106 16.216 1.00 89.31 137 ALA A CA 1
ATOM 1129 C C . ALA A 1 137 ? -3.562 0.111 16.907 1.00 89.31 137 ALA A C 1
ATOM 1131 O O . ALA A 1 137 ? -4.762 0.087 16.611 1.00 89.31 137 ALA A O 1
ATOM 1132 N N . PHE A 1 138 ? -3.053 -0.681 17.853 1.00 88.56 138 PHE A N 1
ATOM 1133 C CA . PHE A 1 138 ? -3.855 -1.656 18.591 1.00 88.56 138 PHE A CA 1
ATOM 1134 C C . PHE A 1 138 ? -4.769 -1.004 19.639 1.00 88.56 138 PHE A C 1
ATOM 1136 O O . PHE A 1 138 ? -5.937 -1.381 19.751 1.00 88.56 138 PHE A O 1
ATOM 1143 N N . VAL A 1 139 ? -4.285 0.011 20.363 1.00 88.62 139 VAL A N 1
ATOM 1144 C CA . VAL A 1 139 ? -5.080 0.752 21.363 1.00 88.62 139 VAL A CA 1
ATOM 1145 C C . VAL A 1 139 ? -6.288 1.429 20.714 1.00 88.62 139 VAL A C 1
ATOM 1147 O O . VAL A 1 139 ? -7.406 1.352 21.232 1.00 88.62 139 VAL A O 1
ATOM 1150 N N . PHE A 1 140 ? -6.096 2.055 19.552 1.00 86.31 140 PHE A N 1
ATOM 1151 C CA . PHE A 1 140 ? -7.175 2.755 18.857 1.00 86.31 140 PHE A CA 1
ATOM 1152 C C . PHE A 1 140 ? -8.100 1.837 18.058 1.00 86.31 140 PHE A C 1
ATOM 1154 O O . PHE A 1 140 ? -9.200 2.272 17.715 1.00 86.31 140 PHE A O 1
ATOM 1161 N N . LYS A 1 141 ? -7.741 0.559 17.856 1.00 84.50 141 LYS A N 1
ATOM 1162 C CA . LYS A 1 141 ? -8.544 -0.426 17.106 1.00 84.50 141 LYS A CA 1
ATOM 1163 C C . LYS A 1 141 ? -10.011 -0.463 17.533 1.00 84.50 141 LYS A C 1
ATOM 1165 O O . LYS A 1 141 ? -10.888 -0.557 16.681 1.00 84.50 141 LYS A O 1
ATOM 1170 N N . ARG A 1 142 ? -10.280 -0.408 18.844 1.00 83.06 142 ARG A N 1
ATOM 1171 C CA . ARG A 1 142 ? -11.645 -0.509 19.392 1.00 83.06 142 ARG A CA 1
ATOM 1172 C C . ARG A 1 142 ? -12.411 0.813 19.396 1.00 83.06 142 ARG A C 1
ATOM 1174 O O . ARG A 1 142 ? -13.632 0.784 19.345 1.00 83.06 142 ARG A O 1
ATOM 1181 N N . LYS A 1 143 ? -11.712 1.947 19.507 1.00 83.19 143 LYS A N 1
ATOM 1182 C CA . LYS A 1 143 ? -12.346 3.267 19.663 1.00 83.19 143 LYS A CA 1
ATOM 1183 C C . LYS A 1 143 ? -12.578 3.953 18.320 1.00 83.19 143 LYS A C 1
ATOM 1185 O O . LYS A 1 143 ? -13.669 4.448 18.074 1.00 83.19 143 LYS A O 1
ATOM 1190 N N . ILE A 1 144 ? -11.545 4.006 17.478 1.00 85.06 144 ILE A N 1
ATOM 1191 C CA . ILE A 1 144 ? -11.546 4.735 16.205 1.00 85.06 144 ILE A CA 1
ATOM 1192 C C . ILE A 1 144 ? -10.776 3.888 15.174 1.00 85.06 144 ILE A C 1
ATOM 1194 O O . ILE A 1 144 ? -9.547 3.980 15.101 1.00 85.06 144 ILE A O 1
ATOM 1198 N N . PRO A 1 145 ? -11.457 3.057 14.361 1.00 82.62 145 PRO A N 1
ATOM 1199 C CA . PRO A 1 145 ? -10.786 2.124 13.453 1.00 82.62 145 PRO A CA 1
ATOM 1200 C C . PRO A 1 145 ? -9.949 2.835 12.380 1.00 82.62 145 PRO A C 1
ATOM 1202 O O . PRO A 1 145 ? -8.888 2.338 12.018 1.00 82.62 145 PRO A O 1
ATOM 1205 N N . LEU A 1 146 ? -10.364 4.023 11.922 1.00 86.00 146 LEU A N 1
ATOM 1206 C CA . LEU A 1 146 ? -9.599 4.832 10.962 1.00 86.00 146 LEU A CA 1
ATOM 1207 C C . LEU A 1 146 ? -8.207 5.205 11.489 1.00 86.00 146 LEU A C 1
ATOM 1209 O O . LEU A 1 146 ? -7.222 5.126 10.760 1.00 86.00 146 LEU A O 1
ATOM 1213 N N . LEU A 1 147 ? -8.112 5.544 12.775 1.00 87.00 147 LEU A N 1
ATOM 1214 C CA . LEU A 1 147 ? -6.846 5.913 13.398 1.00 87.00 147 LEU A CA 1
ATOM 1215 C C . LEU A 1 147 ? -5.911 4.700 13.542 1.00 87.00 147 LEU A C 1
ATOM 1217 O O . LEU A 1 147 ? -4.697 4.830 13.427 1.00 87.00 147 LEU A O 1
ATOM 1221 N N . SER A 1 148 ? -6.477 3.502 13.715 1.00 88.94 148 SER A N 1
ATOM 1222 C CA . SER A 1 148 ? -5.721 2.245 13.682 1.00 88.94 148 SER A CA 1
ATOM 1223 C C . SER A 1 148 ? -5.056 2.022 12.317 1.00 88.94 148 SER A C 1
ATOM 1225 O O . SER A 1 148 ? -3.863 1.729 12.266 1.00 88.94 148 SER A O 1
ATOM 1227 N N . TYR A 1 149 ? -5.784 2.243 11.213 1.00 89.44 149 TYR A N 1
ATOM 1228 C CA . TYR A 1 149 ? -5.215 2.166 9.860 1.00 89.44 149 TYR A CA 1
ATOM 1229 C C . TYR A 1 149 ? -4.103 3.191 9.631 1.00 89.44 149 TYR A C 1
ATOM 1231 O O . TYR A 1 149 ? -3.083 2.849 9.039 1.00 89.44 149 TYR A O 1
ATOM 1239 N N . PHE A 1 150 ? -4.270 4.420 10.127 1.00 90.62 150 PHE A N 1
ATOM 1240 C CA . PHE A 1 150 ? -3.236 5.451 10.043 1.00 90.62 150 PHE A CA 1
ATOM 1241 C C . PHE A 1 150 ? -1.936 5.007 10.725 1.00 90.62 150 PHE A C 1
ATOM 1243 O O . PHE A 1 150 ? -0.872 5.052 10.115 1.00 90.62 150 PHE A O 1
ATOM 1250 N N . PHE A 1 151 ? -2.009 4.508 11.960 1.00 91.12 151 PHE A N 1
ATOM 1251 C CA . PHE A 1 151 ? -0.813 4.057 12.670 1.00 91.12 151 PHE A CA 1
ATOM 1252 C C . PHE A 1 151 ? -0.171 2.809 12.045 1.00 91.12 151 PHE A C 1
ATOM 1254 O O . PHE A 1 151 ? 1.053 2.713 12.025 1.00 91.12 151 PHE A O 1
ATOM 1261 N N . LEU A 1 152 ? -0.957 1.888 11.476 1.00 91.31 152 LEU A N 1
ATOM 1262 C CA . LEU A 1 152 ? -0.418 0.764 10.696 1.00 91.31 152 LEU A CA 1
ATOM 1263 C C . LEU A 1 152 ? 0.267 1.221 9.400 1.00 91.31 152 LEU A C 1
ATOM 1265 O O . LEU A 1 152 ? 1.280 0.655 9.003 1.00 91.31 152 LEU A O 1
ATOM 1269 N N . LEU A 1 153 ? -0.246 2.255 8.733 1.00 91.88 153 LEU A N 1
ATOM 1270 C CA . LEU A 1 153 ? 0.446 2.849 7.589 1.00 91.88 153 LEU A CA 1
ATOM 1271 C C . LEU A 1 153 ? 1.791 3.448 8.024 1.00 91.88 153 LEU A C 1
ATOM 1273 O O . LEU A 1 153 ? 2.803 3.238 7.359 1.00 91.88 153 LEU A O 1
ATOM 1277 N N . VAL A 1 154 ? 1.820 4.138 9.168 1.00 92.12 154 VAL A N 1
ATOM 1278 C CA . VAL A 1 154 ? 3.053 4.699 9.739 1.00 92.12 154 VAL A CA 1
ATOM 1279 C C . VAL A 1 154 ? 4.095 3.608 10.014 1.00 92.12 154 VAL A C 1
ATOM 1281 O O . VAL A 1 154 ? 5.270 3.837 9.737 1.00 92.12 154 VAL A O 1
ATOM 1284 N N . THR A 1 155 ? 3.715 2.408 10.475 1.00 93.38 155 THR A N 1
ATOM 1285 C CA . THR A 1 155 ? 4.696 1.323 10.687 1.00 93.38 155 THR A CA 1
ATOM 1286 C C . THR A 1 155 ? 5.333 0.841 9.381 1.00 93.38 155 THR A C 1
ATOM 1288 O O . THR A 1 155 ? 6.544 0.616 9.356 1.00 93.38 155 THR A O 1
ATOM 1291 N N . ILE A 1 156 ? 4.564 0.739 8.288 1.00 93.38 156 ILE A N 1
ATOM 1292 C CA . ILE A 1 156 ? 5.103 0.428 6.951 1.00 93.38 156 ILE A CA 1
ATOM 1293 C C . ILE A 1 156 ? 6.047 1.542 6.484 1.00 93.38 156 ILE A C 1
ATOM 1295 O O . ILE A 1 156 ? 7.151 1.257 6.025 1.00 93.38 156 ILE A O 1
ATOM 1299 N N . LEU A 1 157 ? 5.642 2.808 6.621 1.00 92.94 157 LEU A N 1
ATOM 1300 C CA . LEU A 1 157 ? 6.455 3.950 6.194 1.00 92.94 157 LEU A CA 1
ATOM 1301 C C . LEU A 1 157 ? 7.781 4.025 6.955 1.00 92.94 157 LEU A C 1
ATOM 1303 O O . LEU A 1 157 ? 8.818 4.230 6.330 1.00 92.94 157 LEU A O 1
ATOM 1307 N N . ILE A 1 158 ? 7.769 3.795 8.272 1.00 93.06 158 ILE A N 1
ATOM 1308 C CA . ILE A 1 158 ? 8.994 3.723 9.081 1.00 93.06 158 ILE A CA 1
ATOM 1309 C C . ILE A 1 158 ? 9.900 2.594 8.577 1.00 93.06 158 ILE A C 1
ATOM 1311 O O . ILE A 1 158 ? 11.103 2.805 8.451 1.00 93.06 158 ILE A O 1
ATOM 1315 N N . ALA A 1 159 ? 9.346 1.420 8.254 1.00 93.25 159 ALA A N 1
ATOM 1316 C CA . ALA A 1 159 ? 10.127 0.291 7.749 1.00 93.25 159 ALA A CA 1
ATOM 1317 C C . ALA A 1 159 ? 10.740 0.553 6.360 1.00 93.25 159 ALA A C 1
ATOM 1319 O O . ALA A 1 159 ? 11.859 0.124 6.093 1.00 93.25 159 ALA A O 1
ATOM 1320 N N . ILE A 1 160 ? 10.041 1.256 5.466 1.00 92.25 160 ILE A N 1
ATOM 1321 C CA . ILE A 1 160 ? 10.580 1.621 4.145 1.00 92.25 160 ILE A CA 1
ATOM 1322 C C . ILE A 1 160 ? 11.642 2.721 4.283 1.00 92.25 160 ILE A C 1
ATOM 1324 O O . ILE A 1 160 ? 12.728 2.611 3.712 1.00 92.25 160 ILE A O 1
ATOM 1328 N N . ALA A 1 161 ? 11.354 3.762 5.069 1.00 91.31 161 ALA A N 1
ATOM 1329 C CA . ALA A 1 161 ? 12.252 4.896 5.265 1.00 91.31 161 ALA A CA 1
ATOM 1330 C C . ALA A 1 161 ? 13.552 4.498 5.976 1.00 91.31 161 ALA A C 1
ATOM 1332 O O . ALA A 1 161 ? 14.621 4.989 5.613 1.00 91.31 161 ALA A O 1
ATOM 1333 N N . SER A 1 162 ? 13.482 3.590 6.957 1.00 90.62 162 SER A N 1
ATOM 1334 C CA . SER A 1 162 ? 14.667 3.110 7.673 1.00 90.62 162 SER A CA 1
ATOM 1335 C C . SER A 1 162 ? 15.641 2.408 6.732 1.00 90.62 162 SER A C 1
ATOM 1337 O O . SER A 1 162 ? 16.831 2.723 6.744 1.00 90.62 162 SER A O 1
ATOM 1339 N N . LEU A 1 163 ? 15.149 1.517 5.866 1.00 91.12 163 LEU A N 1
ATOM 1340 C CA . LEU A 1 163 ? 16.003 0.852 4.892 1.00 91.12 163 LEU A CA 1
ATOM 1341 C C . LEU A 1 163 ? 16.603 1.844 3.900 1.00 91.12 163 LEU A C 1
ATOM 1343 O O . LEU A 1 163 ? 17.793 1.750 3.633 1.00 91.12 163 LEU A O 1
ATOM 1347 N N . TYR A 1 164 ? 15.817 2.779 3.362 1.00 90.62 164 TYR A N 1
ATOM 1348 C CA . TYR A 1 164 ? 16.346 3.773 2.425 1.00 90.62 164 TYR A CA 1
ATOM 1349 C C . TYR A 1 164 ? 17.495 4.575 3.057 1.00 90.62 164 TYR A C 1
ATOM 1351 O O . TYR A 1 164 ? 1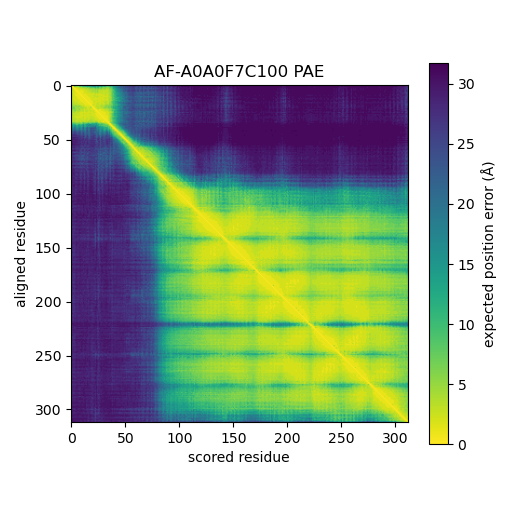8.586 4.657 2.496 1.00 90.62 164 TYR A O 1
ATOM 1359 N N . TYR A 1 165 ? 17.288 5.069 4.282 1.00 90.25 165 TYR A N 1
ATOM 1360 C CA . TYR A 1 165 ? 18.276 5.862 5.012 1.00 90.25 165 TYR A CA 1
ATOM 1361 C C . TYR A 1 165 ? 19.582 5.097 5.289 1.00 90.25 165 TYR A C 1
ATOM 1363 O O . TYR A 1 165 ? 20.677 5.588 5.003 1.00 90.25 165 TYR A O 1
ATOM 1371 N N . PHE A 1 166 ? 19.498 3.882 5.840 1.00 90.19 166 PHE A N 1
ATOM 1372 C CA . PHE A 1 166 ? 20.701 3.090 6.125 1.00 90.19 166 PHE A CA 1
ATOM 1373 C C . PHE A 1 166 ? 21.299 2.455 4.875 1.00 90.19 166 PHE A C 1
ATOM 1375 O O . PHE A 1 166 ? 22.510 2.252 4.809 1.00 90.19 166 PHE A O 1
ATOM 1382 N N . GLY A 1 167 ? 20.471 2.177 3.878 1.00 89.25 167 GLY A N 1
ATOM 1383 C CA . GLY A 1 167 ? 20.872 1.607 2.609 1.00 89.25 167 GLY A CA 1
ATOM 1384 C C . GLY A 1 167 ? 21.776 2.534 1.810 1.00 89.25 167 GLY A C 1
ATOM 1385 O O . GLY A 1 167 ? 22.790 2.075 1.283 1.00 89.25 167 GLY A O 1
ATOM 1386 N N . GLU A 1 168 ? 21.481 3.835 1.797 1.00 87.06 168 GLU A N 1
ATOM 1387 C CA . GLU A 1 168 ? 22.352 4.851 1.199 1.00 87.06 168 GLU A CA 1
ATOM 1388 C C . GLU A 1 168 ? 23.668 4.988 1.984 1.00 87.06 168 GLU A C 1
ATOM 1390 O O . GLU A 1 168 ? 24.758 4.952 1.410 1.00 87.06 168 GLU A O 1
ATOM 1395 N N . LYS A 1 169 ? 23.585 5.035 3.320 1.00 87.69 169 LYS A N 1
ATOM 1396 C CA . LYS A 1 169 ? 24.750 5.199 4.205 1.00 87.69 169 LYS A CA 1
ATOM 1397 C C . LYS A 1 169 ? 25.728 4.027 4.138 1.00 87.69 169 LYS A C 1
ATOM 1399 O O . LYS A 1 169 ? 26.936 4.226 4.231 1.00 87.69 169 LYS A O 1
ATOM 1404 N N . TRP A 1 170 ? 25.214 2.804 4.037 1.00 90.38 170 TRP A N 1
ATOM 1405 C CA . TRP A 1 170 ? 26.012 1.574 4.064 1.00 90.38 170 TRP A CA 1
ATOM 1406 C C . TRP A 1 170 ? 26.247 0.993 2.665 1.00 90.38 170 TRP A C 1
ATOM 1408 O O . TRP A 1 170 ? 26.825 -0.086 2.554 1.00 90.38 170 TRP A O 1
ATOM 1418 N N . LYS A 1 171 ? 25.825 1.699 1.602 1.00 90.06 171 LYS A N 1
ATOM 1419 C CA . LYS A 1 171 ? 25.925 1.258 0.198 1.00 90.06 171 LYS A CA 1
ATOM 1420 C C . LYS A 1 171 ? 25.410 -0.173 0.005 1.00 90.06 171 LYS A C 1
ATOM 1422 O O . LYS A 1 171 ? 26.075 -1.026 -0.582 1.00 90.06 171 LYS A O 1
ATOM 1427 N N . ILE A 1 172 ? 24.229 -0.439 0.557 1.00 91.38 172 ILE A N 1
ATOM 1428 C CA . ILE A 1 172 ? 23.618 -1.769 0.559 1.00 91.38 172 ILE A CA 1
ATOM 1429 C C . ILE A 1 172 ? 23.277 -2.195 -0.880 1.00 91.38 172 ILE A C 1
ATOM 1431 O O . ILE A 1 172 ? 22.826 -1.388 -1.691 1.00 91.38 172 ILE A O 1
ATOM 1435 N N . SER A 1 173 ? 23.486 -3.476 -1.201 1.00 92.75 173 SER A N 1
ATOM 1436 C CA . SER A 1 173 ? 23.193 -4.036 -2.525 1.00 92.75 173 SER A CA 1
ATOM 1437 C C . SER A 1 173 ? 21.690 -4.082 -2.825 1.00 92.75 173 SER A C 1
ATOM 1439 O O . SER A 1 173 ? 20.865 -4.271 -1.929 1.00 92.75 173 SER A O 1
ATOM 1441 N N . GLN A 1 174 ? 21.324 -3.990 -4.110 1.00 88.69 174 GLN A N 1
ATOM 1442 C CA . GLN A 1 174 ? 19.928 -4.053 -4.570 1.00 88.69 174 GLN A CA 1
ATOM 1443 C C . GLN A 1 174 ? 19.198 -5.321 -4.094 1.00 88.69 174 GLN A C 1
ATOM 1445 O O . GLN A 1 174 ? 18.024 -5.269 -3.741 1.00 88.69 174 GLN A O 1
ATOM 1450 N N . VAL A 1 175 ? 19.900 -6.456 -4.021 1.00 91.38 175 VAL A N 1
ATOM 1451 C CA . VAL A 1 175 ? 19.337 -7.734 -3.556 1.00 91.38 175 VAL A CA 1
ATOM 1452 C C . VAL A 1 175 ? 18.823 -7.629 -2.118 1.00 91.38 175 VAL A C 1
ATOM 1454 O O . VAL A 1 175 ? 17.748 -8.134 -1.803 1.00 91.38 175 VAL A O 1
ATOM 1457 N N . THR A 1 176 ? 19.541 -6.926 -1.244 1.00 91.25 176 THR A N 1
ATOM 1458 C CA . THR A 1 176 ? 19.120 -6.725 0.148 1.00 91.25 176 THR A CA 1
ATOM 1459 C C . THR A 1 176 ? 17.868 -5.852 0.242 1.00 91.25 176 THR A C 1
ATOM 1461 O O . THR A 1 176 ? 17.018 -6.110 1.094 1.00 91.25 176 THR A O 1
ATOM 1464 N N . TYR A 1 177 ? 17.689 -4.878 -0.662 1.00 91.62 177 TYR A N 1
ATOM 1465 C CA . TYR A 1 177 ? 16.438 -4.115 -0.737 1.00 91.62 177 TYR A CA 1
ATOM 1466 C C . TYR A 1 177 ? 15.241 -5.006 -1.082 1.00 91.62 177 TYR A C 1
ATOM 1468 O O . TYR A 1 177 ? 14.171 -4.846 -0.493 1.00 91.62 177 TYR A O 1
ATOM 1476 N N . LEU A 1 178 ? 15.422 -5.983 -1.977 1.00 92.75 178 LEU A N 1
ATOM 1477 C CA . LEU A 1 178 ? 14.372 -6.945 -2.322 1.00 92.75 178 LEU A CA 1
ATOM 1478 C C . LEU A 1 178 ? 14.044 -7.875 -1.144 1.00 92.75 178 LEU A C 1
ATOM 1480 O O . LEU A 1 178 ? 12.871 -8.101 -0.854 1.00 92.75 178 LEU A O 1
ATOM 1484 N N . TRP A 1 179 ? 15.050 -8.363 -0.411 1.00 93.56 179 TRP A N 1
ATOM 1485 C CA . TRP A 1 179 ? 14.818 -9.165 0.799 1.00 93.56 179 TRP A CA 1
ATOM 1486 C C . TRP A 1 179 ? 14.052 -8.397 1.871 1.00 93.56 179 TRP A C 1
ATOM 1488 O O . TRP A 1 179 ? 13.131 -8.934 2.484 1.00 93.56 179 TRP A O 1
ATOM 1498 N N . TRP A 1 180 ? 14.385 -7.127 2.080 1.00 93.62 180 TRP A N 1
ATOM 1499 C CA . TRP A 1 180 ? 13.643 -6.292 3.016 1.00 93.62 180 TRP A CA 1
ATOM 1500 C C . TRP A 1 180 ? 12.209 -6.032 2.556 1.00 93.62 180 TRP A C 1
ATOM 1502 O O . TRP A 1 180 ? 11.280 -6.135 3.355 1.00 93.62 180 TRP A O 1
ATOM 1512 N N . LEU A 1 181 ? 12.003 -5.751 1.266 1.00 94.44 181 LEU A N 1
ATOM 1513 C CA . LEU A 1 181 ? 10.665 -5.602 0.700 1.00 94.44 181 LEU A CA 1
ATOM 1514 C C . LEU A 1 181 ? 9.832 -6.877 0.903 1.00 94.44 181 LEU A C 1
ATOM 1516 O O . LEU A 1 181 ? 8.656 -6.777 1.245 1.00 94.44 181 LEU A O 1
ATOM 1520 N N . LEU A 1 182 ? 10.440 -8.063 0.776 1.00 95.94 182 LEU A N 1
ATOM 1521 C CA . LEU A 1 182 ? 9.789 -9.343 1.074 1.00 95.94 182 LEU A CA 1
ATOM 1522 C C . LEU A 1 182 ? 9.379 -9.444 2.545 1.00 95.94 182 LEU A C 1
ATOM 1524 O O . LEU A 1 182 ? 8.261 -9.871 2.833 1.00 95.94 182 LEU A O 1
ATOM 1528 N N . LEU A 1 183 ? 10.238 -9.015 3.474 1.00 95.44 183 LEU A N 1
ATOM 1529 C CA . LEU A 1 183 ? 9.909 -8.988 4.901 1.00 95.44 183 LEU A CA 1
ATOM 1530 C C . LEU A 1 183 ? 8.756 -8.026 5.204 1.00 95.44 183 LEU A C 1
ATOM 1532 O O . LEU A 1 183 ? 7.831 -8.400 5.923 1.00 95.44 183 LEU A O 1
ATOM 1536 N N . VAL A 1 184 ? 8.763 -6.818 4.633 1.00 95.19 184 VAL A N 1
ATOM 1537 C CA . VAL A 1 184 ? 7.687 -5.827 4.818 1.00 95.19 184 VAL A CA 1
ATOM 1538 C C . VAL A 1 184 ? 6.376 -6.313 4.199 1.00 95.19 184 VAL A C 1
ATOM 1540 O O . VAL A 1 184 ? 5.313 -6.184 4.815 1.00 95.19 184 VAL A O 1
ATOM 1543 N N . ALA A 1 185 ? 6.431 -6.912 3.010 1.00 96.12 185 ALA A N 1
ATOM 1544 C CA . ALA A 1 185 ? 5.266 -7.484 2.346 1.00 96.12 185 ALA A CA 1
ATOM 1545 C C . ALA A 1 185 ? 4.690 -8.663 3.146 1.00 96.12 185 ALA A C 1
ATOM 1547 O O . ALA A 1 185 ? 3.481 -8.720 3.378 1.00 96.12 185 ALA A O 1
ATOM 1548 N N . GLY A 1 186 ? 5.554 -9.555 3.641 1.00 95.81 186 GLY A N 1
ATOM 1549 C CA . GLY A 1 186 ? 5.183 -10.675 4.503 1.00 95.81 186 GLY A CA 1
ATOM 1550 C C . GLY A 1 186 ? 4.580 -10.217 5.829 1.00 95.81 186 GLY A C 1
ATOM 1551 O O . GLY A 1 186 ? 3.508 -10.686 6.204 1.00 95.81 186 GLY A O 1
ATOM 1552 N N . TYR A 1 187 ? 5.202 -9.243 6.500 1.00 94.00 187 TYR A N 1
ATOM 1553 C CA . TYR A 1 187 ? 4.659 -8.595 7.698 1.00 94.00 187 TYR A CA 1
ATOM 1554 C C . TYR A 1 187 ? 3.255 -8.035 7.438 1.00 94.00 187 TYR A C 1
ATOM 1556 O O . TYR A 1 187 ? 2.327 -8.300 8.207 1.00 94.00 187 TYR A O 1
ATOM 1564 N N . SER A 1 188 ? 3.076 -7.326 6.321 1.00 94.31 188 SER A N 1
ATOM 1565 C CA . SER A 1 188 ? 1.797 -6.709 5.958 1.00 94.31 188 SER A CA 1
ATOM 1566 C C . SER A 1 188 ? 0.711 -7.748 5.679 1.00 94.31 188 SER A C 1
ATOM 1568 O O . SER A 1 188 ? -0.420 -7.640 6.157 1.00 94.31 188 SER A O 1
ATOM 1570 N N . LEU A 1 189 ? 1.062 -8.819 4.971 1.00 94.56 189 LEU A N 1
ATOM 1571 C CA . LEU A 1 189 ? 0.135 -9.896 4.653 1.00 94.56 189 LEU A CA 1
ATOM 1572 C C . LEU A 1 189 ? -0.254 -10.687 5.911 1.00 94.56 189 LEU A C 1
ATOM 1574 O O . LEU A 1 189 ? -1.442 -10.885 6.164 1.00 94.56 189 LEU A O 1
ATOM 1578 N N . LEU A 1 190 ? 0.715 -11.066 6.750 1.00 93.25 190 LEU A N 1
ATOM 1579 C CA . LEU A 1 190 ? 0.472 -11.804 7.994 1.00 93.25 190 LEU A CA 1
ATOM 1580 C C . LEU A 1 190 ? -0.404 -11.012 8.969 1.00 93.25 190 LEU A C 1
ATOM 1582 O O . LEU A 1 190 ? -1.398 -11.540 9.470 1.00 93.25 190 LEU A O 1
ATOM 1586 N N . HIS A 1 191 ? -0.091 -9.737 9.209 1.00 90.00 191 HIS A N 1
ATOM 1587 C CA . HIS A 1 191 ? -0.907 -8.893 10.086 1.00 90.00 191 HIS A CA 1
ATOM 1588 C C . HIS A 1 191 ? -2.293 -8.616 9.500 1.00 90.00 191 HIS A C 1
ATOM 1590 O O . HIS A 1 191 ? -3.280 -8.602 10.241 1.00 90.00 191 HIS A O 1
ATOM 1596 N N . GLY A 1 192 ? -2.387 -8.432 8.181 1.00 90.81 192 GLY A N 1
ATOM 1597 C CA . GLY A 1 192 ? -3.655 -8.273 7.481 1.00 90.81 192 GLY A CA 1
ATOM 1598 C C . GLY A 1 192 ? -4.573 -9.482 7.670 1.00 90.81 192 GLY A C 1
ATOM 1599 O O . GLY A 1 192 ? -5.740 -9.311 8.031 1.00 90.81 192 GLY A O 1
ATOM 1600 N N . LEU A 1 193 ? -4.029 -10.695 7.523 1.00 90.69 193 LEU A N 1
ATOM 1601 C CA . LEU A 1 193 ? -4.749 -11.954 7.735 1.00 90.69 193 LEU A CA 1
ATOM 1602 C C . LEU A 1 193 ? -5.125 -12.176 9.208 1.00 90.69 193 LEU A C 1
ATOM 1604 O O . LEU A 1 193 ? -6.272 -12.517 9.499 1.00 90.69 193 LEU A O 1
ATOM 1608 N N . LEU A 1 194 ? -4.193 -11.952 10.141 1.00 89.19 194 LEU A N 1
ATOM 1609 C CA . LEU A 1 194 ? -4.396 -12.234 11.567 1.00 89.19 194 LEU A CA 1
ATOM 1610 C C . LEU A 1 194 ? -5.426 -11.292 12.204 1.00 89.19 194 LEU A C 1
ATOM 1612 O O . LEU A 1 194 ? -6.270 -11.713 12.994 1.00 89.19 194 LEU A O 1
ATOM 1616 N N . PHE A 1 195 ? -5.380 -10.006 11.846 1.00 86.31 195 PHE A N 1
ATOM 1617 C CA . PHE A 1 195 ? -6.218 -8.970 12.454 1.00 86.31 195 PHE A CA 1
ATOM 1618 C C . PHE A 1 195 ? -7.388 -8.509 11.590 1.00 86.31 195 PHE A C 1
ATOM 1620 O O . PHE A 1 195 ? -8.156 -7.663 12.065 1.00 86.31 195 PHE A O 1
ATOM 1627 N N . ARG A 1 196 ? -7.550 -9.094 10.393 1.00 87.19 196 ARG A N 1
ATOM 1628 C CA . ARG A 1 196 ? -8.637 -8.824 9.439 1.00 87.19 196 ARG A CA 1
ATOM 1629 C C . ARG A 1 196 ? -8.630 -7.399 8.866 1.00 87.19 196 ARG A C 1
ATOM 1631 O O . ARG A 1 196 ? -9.684 -6.807 8.633 1.00 87.19 196 ARG A O 1
ATOM 1638 N N . TYR A 1 197 ? -7.440 -6.846 8.628 1.00 88.88 197 TYR A N 1
ATOM 1639 C CA . TYR A 1 197 ? -7.265 -5.533 7.998 1.00 88.88 197 TYR A CA 1
ATOM 1640 C C . TYR A 1 197 ? -7.097 -5.672 6.481 1.00 88.88 197 TYR A C 1
ATOM 1642 O O . TYR A 1 197 ? -6.008 -5.967 5.995 1.00 88.88 197 TYR A O 1
ATOM 1650 N N . SER A 1 198 ? -8.172 -5.403 5.735 1.00 89.69 198 SER A N 1
ATOM 1651 C CA . SER A 1 198 ? -8.226 -5.544 4.269 1.00 89.69 198 SER A CA 1
ATOM 1652 C C . SER A 1 198 ? -7.129 -4.747 3.538 1.00 89.69 198 SER A C 1
ATOM 1654 O O . SER A 1 198 ? -6.378 -5.305 2.740 1.00 89.69 198 SER A O 1
ATOM 1656 N N . LEU A 1 199 ? -6.940 -3.468 3.882 1.00 89.81 199 LEU A N 1
ATOM 1657 C CA . LEU A 1 199 ? -5.927 -2.613 3.245 1.00 89.81 199 LEU A CA 1
ATOM 1658 C C . LEU A 1 199 ? -4.488 -3.108 3.457 1.00 89.81 199 LEU A C 1
ATOM 1660 O O . LEU A 1 199 ? -3.640 -2.923 2.591 1.00 89.81 199 LEU A O 1
ATOM 1664 N N . PHE A 1 200 ? -4.216 -3.762 4.588 1.00 92.31 200 PHE A N 1
ATOM 1665 C CA . PHE A 1 200 ? -2.884 -4.281 4.907 1.00 92.31 200 PHE A CA 1
ATOM 1666 C C . PHE A 1 200 ? -2.546 -5.517 4.066 1.00 92.31 200 PHE A C 1
ATOM 1668 O O . PHE A 1 200 ? -1.416 -5.670 3.607 1.00 92.31 200 PHE A O 1
ATOM 1675 N N . ILE A 1 201 ? -3.556 -6.349 3.782 1.00 93.81 201 ILE A N 1
ATOM 1676 C CA . ILE A 1 201 ? -3.435 -7.463 2.834 1.00 93.81 201 ILE A CA 1
ATOM 1677 C C . ILE A 1 201 ? -3.122 -6.919 1.438 1.00 93.81 201 ILE A C 1
ATOM 1679 O O . ILE A 1 201 ? -2.185 -7.395 0.804 1.00 93.81 201 ILE A O 1
ATOM 1683 N N . VAL A 1 202 ? -3.850 -5.892 0.982 1.00 94.44 202 VAL A N 1
ATOM 1684 C CA . VAL A 1 202 ? -3.596 -5.260 -0.326 1.00 94.44 202 VAL A CA 1
ATOM 1685 C C . VAL A 1 202 ? -2.184 -4.676 -0.389 1.00 94.44 202 VAL A C 1
ATOM 1687 O O . VAL A 1 202 ? -1.482 -4.923 -1.363 1.00 94.44 202 VAL A O 1
ATOM 1690 N N . ALA A 1 203 ? -1.724 -3.974 0.651 1.00 93.88 203 ALA A N 1
ATOM 1691 C CA . ALA A 1 203 ? -0.361 -3.440 0.710 1.00 93.88 203 ALA A CA 1
ATOM 1692 C C . ALA A 1 203 ? 0.708 -4.547 0.627 1.00 93.88 203 ALA A C 1
ATOM 1694 O O . ALA A 1 203 ? 1.670 -4.424 -0.132 1.00 93.88 203 ALA A O 1
ATOM 1695 N N . GLY A 1 204 ? 0.514 -5.656 1.350 1.00 95.00 204 GLY A N 1
ATOM 1696 C CA . GLY A 1 204 ? 1.395 -6.822 1.269 1.00 95.00 204 GLY A CA 1
ATOM 1697 C C . GLY A 1 204 ? 1.411 -7.453 -0.124 1.00 95.00 204 GLY A C 1
ATOM 1698 O O . GLY A 1 204 ? 2.480 -7.736 -0.661 1.00 95.00 204 GLY A O 1
ATOM 1699 N N . LEU A 1 205 ? 0.242 -7.606 -0.751 1.00 95.69 205 LEU A N 1
ATOM 1700 C CA . LEU A 1 205 ? 0.132 -8.118 -2.119 1.00 95.69 205 LEU A CA 1
ATOM 1701 C C . LEU A 1 205 ? 0.762 -7.163 -3.140 1.00 95.69 205 LEU A C 1
ATOM 1703 O O . LEU A 1 205 ? 1.429 -7.628 -4.056 1.00 95.69 205 LEU A O 1
ATOM 1707 N N . ILE A 1 206 ? 0.656 -5.843 -2.982 1.00 95.06 206 ILE A N 1
ATOM 1708 C CA . ILE A 1 206 ? 1.386 -4.889 -3.835 1.00 95.06 206 ILE A CA 1
ATOM 1709 C C . ILE A 1 206 ? 2.899 -5.115 -3.710 1.00 95.06 206 ILE A C 1
ATOM 1711 O O . ILE A 1 206 ? 3.581 -5.215 -4.727 1.00 95.06 206 ILE A O 1
ATOM 1715 N N . GLY A 1 207 ? 3.419 -5.276 -2.488 1.00 94.38 207 GLY A N 1
ATOM 1716 C CA . GLY A 1 207 ? 4.836 -5.582 -2.258 1.00 94.38 207 GLY A CA 1
ATOM 1717 C C . GLY A 1 207 ? 5.287 -6.889 -2.924 1.00 94.38 207 GLY A C 1
ATOM 1718 O O . GLY A 1 207 ? 6.320 -6.915 -3.591 1.00 94.38 207 GLY A O 1
ATOM 1719 N N . ILE A 1 208 ? 4.480 -7.951 -2.825 1.00 95.50 208 ILE A N 1
ATOM 1720 C CA . ILE A 1 208 ? 4.720 -9.221 -3.537 1.00 95.50 208 ILE A CA 1
ATOM 1721 C C . ILE A 1 208 ? 4.678 -9.017 -5.057 1.00 95.50 208 ILE A C 1
ATOM 1723 O O . ILE A 1 208 ? 5.498 -9.589 -5.768 1.00 95.50 208 ILE A O 1
ATOM 1727 N N . GLY A 1 209 ? 3.774 -8.173 -5.555 1.00 95.00 209 GLY A N 1
ATOM 1728 C CA . GLY A 1 209 ? 3.660 -7.842 -6.975 1.00 95.00 209 GLY A CA 1
ATOM 1729 C C . GLY A 1 209 ? 4.903 -7.130 -7.502 1.00 95.00 209 GLY A C 1
ATOM 1730 O O . GLY A 1 209 ? 5.404 -7.479 -8.565 1.00 95.00 209 GLY A O 1
ATOM 1731 N N . ILE A 1 210 ? 5.460 -6.189 -6.733 1.00 93.94 210 ILE A N 1
ATOM 1732 C CA . ILE A 1 210 ? 6.723 -5.518 -7.075 1.00 93.94 210 ILE A CA 1
ATOM 1733 C C . ILE A 1 210 ? 7.867 -6.538 -7.132 1.00 93.94 210 ILE A C 1
ATOM 1735 O O . ILE A 1 210 ? 8.621 -6.560 -8.102 1.00 93.94 210 ILE A O 1
ATOM 1739 N N . LEU A 1 211 ? 7.972 -7.429 -6.140 1.00 94.38 211 LEU A N 1
ATOM 1740 C CA . LEU A 1 211 ? 8.984 -8.493 -6.139 1.00 94.38 211 LEU A CA 1
ATOM 1741 C C . LEU A 1 211 ? 8.841 -9.416 -7.348 1.00 94.38 211 LEU A C 1
ATOM 1743 O O . LEU A 1 211 ? 9.824 -9.683 -8.037 1.00 94.38 211 LEU A O 1
ATOM 1747 N N . TYR A 1 212 ? 7.617 -9.848 -7.641 1.00 94.56 212 TYR A N 1
ATOM 1748 C CA . TYR A 1 212 ? 7.302 -10.647 -8.817 1.00 94.56 212 TYR A CA 1
ATOM 1749 C C . TYR A 1 212 ? 7.719 -9.937 -10.110 1.00 94.56 212 TYR A C 1
ATOM 1751 O O . TYR A 1 212 ? 8.444 -10.522 -10.910 1.00 94.56 212 TYR A O 1
ATOM 1759 N N . GLY A 1 213 ? 7.339 -8.667 -10.274 1.00 93.06 213 GLY A N 1
ATOM 1760 C CA . GLY A 1 213 ? 7.700 -7.851 -11.431 1.00 93.06 213 GLY A CA 1
ATOM 1761 C C . GLY A 1 213 ? 9.210 -7.725 -11.603 1.00 93.06 213 GLY A C 1
ATOM 1762 O O . GLY A 1 213 ? 9.725 -7.979 -12.686 1.00 93.06 213 GLY A O 1
ATOM 1763 N N . THR A 1 214 ? 9.946 -7.425 -10.529 1.00 91.75 214 THR A N 1
ATOM 1764 C CA . THR A 1 214 ? 11.418 -7.350 -10.594 1.00 91.75 214 THR A CA 1
ATOM 1765 C C . THR A 1 214 ? 12.056 -8.692 -10.960 1.00 91.75 214 THR A C 1
ATOM 1767 O O . THR A 1 214 ? 12.961 -8.727 -11.789 1.00 91.75 214 THR A O 1
ATOM 1770 N N . ALA A 1 215 ? 11.567 -9.805 -10.407 1.00 91.56 215 ALA A N 1
ATOM 1771 C CA . ALA A 1 215 ? 12.067 -11.144 -10.715 1.00 91.56 215 ALA A CA 1
ATOM 1772 C C . ALA A 1 215 ? 11.710 -11.610 -12.137 1.00 91.56 215 ALA A C 1
ATOM 1774 O O . ALA A 1 215 ? 12.420 -12.423 -12.724 1.00 91.56 215 ALA A O 1
ATOM 1775 N N . MET A 1 216 ? 10.601 -11.129 -12.693 1.00 91.69 216 MET A N 1
ATOM 1776 C CA . MET A 1 216 ? 10.204 -11.402 -14.071 1.00 91.69 216 MET A CA 1
ATOM 1777 C C . MET A 1 216 ? 11.016 -10.551 -15.059 1.00 91.69 216 MET A C 1
ATOM 1779 O O . MET A 1 216 ? 11.497 -11.097 -16.050 1.00 91.69 216 MET A O 1
ATOM 1783 N N . LEU A 1 217 ? 11.274 -9.274 -14.758 1.00 89.75 217 LEU A N 1
ATOM 1784 C CA . LEU A 1 217 ? 12.126 -8.410 -15.583 1.00 89.75 217 LEU A CA 1
ATOM 1785 C C . LEU A 1 217 ? 13.557 -8.952 -15.690 1.00 89.75 217 LEU A C 1
ATOM 1787 O O . LEU A 1 217 ? 14.114 -9.000 -16.783 1.00 89.75 217 LEU A O 1
ATOM 1791 N N . THR A 1 218 ? 14.133 -9.456 -14.592 1.00 87.44 218 THR A N 1
ATOM 1792 C CA . THR A 1 218 ? 15.467 -10.085 -14.635 1.00 87.44 218 THR A CA 1
ATOM 1793 C C . THR A 1 218 ? 15.503 -11.366 -15.469 1.00 87.44 218 THR A C 1
ATOM 1795 O O . THR A 1 218 ? 16.551 -11.701 -16.013 1.00 87.44 218 THR A O 1
ATOM 1798 N N . ARG A 1 219 ? 14.376 -12.080 -15.603 1.00 86.69 219 ARG A N 1
ATOM 1799 C CA . ARG A 1 219 ? 14.260 -13.271 -16.462 1.00 86.69 219 ARG A CA 1
ATOM 1800 C C . ARG A 1 219 ? 14.035 -12.939 -17.932 1.00 86.69 219 ARG A C 1
ATOM 1802 O O . ARG A 1 219 ? 14.444 -13.728 -18.776 1.00 86.69 219 ARG A O 1
ATOM 1809 N N . MET A 1 220 ? 13.371 -11.826 -18.242 1.00 83.44 220 MET A N 1
ATOM 1810 C CA . MET A 1 220 ? 13.164 -11.406 -19.632 1.00 83.44 220 MET A CA 1
ATOM 1811 C C . MET A 1 220 ? 14.453 -10.960 -20.314 1.00 83.44 220 MET A C 1
ATOM 1813 O O . MET A 1 220 ? 14.584 -11.147 -21.524 1.00 83.44 220 MET A O 1
ATOM 1817 N N . GLY A 1 221 ? 15.412 -10.427 -19.550 1.00 74.38 221 GLY A N 1
ATOM 1818 C CA . GLY A 1 221 ? 16.680 -9.956 -20.100 1.00 74.38 221 GLY A CA 1
ATOM 1819 C C . GLY A 1 221 ? 16.450 -8.923 -21.206 1.00 74.38 221 GLY A C 1
ATOM 1820 O O . GLY A 1 221 ? 15.630 -8.024 -21.046 1.00 74.38 221 GLY A O 1
ATOM 1821 N N . GLU A 1 222 ? 17.142 -9.079 -22.335 1.00 70.69 222 GLU A N 1
ATOM 1822 C CA . GLU A 1 222 ? 17.063 -8.157 -23.481 1.00 70.69 222 GLU A CA 1
ATOM 1823 C C . GLU A 1 222 ? 15.908 -8.461 -24.457 1.00 70.69 222 GLU A C 1
ATOM 1825 O O . GLU A 1 222 ? 15.597 -7.654 -25.331 1.00 70.69 222 GLU A O 1
ATOM 1830 N N . PHE A 1 223 ? 15.226 -9.605 -24.324 1.00 77.38 223 PHE A N 1
ATOM 1831 C CA . PHE A 1 223 ? 14.159 -10.012 -25.247 1.00 77.38 223 PHE A CA 1
ATOM 1832 C C . PHE A 1 223 ? 12.793 -9.485 -24.800 1.00 77.38 223 PHE A C 1
ATOM 1834 O O . PHE A 1 223 ? 11.865 -10.247 -24.499 1.00 77.38 223 PHE A O 1
ATOM 1841 N N . PHE A 1 224 ? 12.662 -8.159 -24.755 1.00 84.19 224 PHE A N 1
ATOM 1842 C CA . PHE A 1 224 ? 11.388 -7.513 -24.469 1.00 84.19 224 PHE A CA 1
ATOM 1843 C C . PHE A 1 224 ? 10.367 -7.800 -25.579 1.00 84.19 224 PHE A C 1
ATOM 1845 O O . PHE A 1 224 ? 10.602 -7.566 -26.763 1.00 84.19 224 PHE A O 1
ATOM 1852 N N . SER A 1 225 ? 9.193 -8.283 -25.179 1.00 88.88 225 SER A N 1
ATOM 1853 C CA . SER A 1 225 ? 8.031 -8.417 -26.051 1.00 88.88 225 SER A CA 1
ATOM 1854 C C . SER A 1 225 ? 6.774 -8.096 -25.259 1.00 88.88 225 SER A C 1
ATOM 1856 O O . SER A 1 225 ? 6.564 -8.649 -24.175 1.00 88.88 225 SER A O 1
ATOM 1858 N N . TRP A 1 226 ? 5.918 -7.245 -25.832 1.00 88.62 226 TRP A N 1
ATOM 1859 C CA . TRP A 1 226 ? 4.619 -6.876 -25.266 1.00 88.62 226 TRP A CA 1
ATOM 1860 C C . TRP A 1 226 ? 3.759 -8.104 -24.947 1.00 88.62 226 TRP A C 1
ATOM 1862 O O . TRP A 1 226 ? 3.117 -8.168 -23.906 1.00 88.62 226 TRP A O 1
ATOM 1872 N N . THR A 1 227 ? 3.799 -9.135 -25.787 1.00 90.00 227 THR A N 1
ATOM 1873 C CA . THR A 1 227 ? 3.038 -10.366 -25.540 1.00 90.00 227 THR A CA 1
ATOM 1874 C C . THR A 1 227 ? 3.564 -11.133 -24.330 1.00 90.00 227 THR A C 1
ATOM 1876 O O . THR A 1 227 ? 2.776 -11.669 -23.554 1.00 90.00 227 THR A O 1
ATOM 1879 N N . ASN A 1 228 ? 4.884 -11.162 -24.134 1.00 90.38 228 ASN A N 1
ATOM 1880 C CA . ASN A 1 228 ? 5.484 -11.885 -23.018 1.00 90.38 228 ASN A CA 1
ATOM 1881 C C . ASN A 1 228 ? 5.115 -11.222 -21.688 1.00 90.38 228 ASN A C 1
ATOM 1883 O O . ASN A 1 228 ? 4.663 -11.909 -20.778 1.00 90.38 228 ASN A O 1
ATOM 1887 N N . ILE A 1 229 ? 5.251 -9.897 -21.578 1.00 91.25 229 ILE A N 1
ATOM 1888 C CA . ILE A 1 229 ? 4.912 -9.143 -20.355 1.00 91.25 229 ILE A CA 1
ATOM 1889 C C . ILE A 1 229 ? 3.437 -9.280 -19.980 1.00 91.25 229 ILE A C 1
ATOM 1891 O O . ILE A 1 229 ? 3.127 -9.521 -18.814 1.00 91.25 229 ILE A O 1
ATOM 1895 N N . GLU A 1 230 ? 2.542 -9.259 -20.964 1.00 92.56 230 GLU A N 1
ATOM 1896 C CA . GLU A 1 230 ? 1.119 -9.527 -20.752 1.00 92.56 230 GLU A CA 1
ATOM 1897 C C . GLU A 1 230 ? 0.874 -10.955 -20.246 1.00 92.56 230 GLU A C 1
ATOM 1899 O O . GLU A 1 230 ? 0.120 -11.157 -19.293 1.00 92.56 230 GLU A O 1
ATOM 1904 N N . LEU A 1 231 ? 1.552 -11.956 -20.817 1.00 92.56 231 LEU A N 1
ATOM 1905 C CA . LEU A 1 231 ? 1.373 -13.363 -20.450 1.00 92.56 231 LEU A CA 1
ATOM 1906 C C . LEU A 1 231 ? 1.824 -13.682 -19.016 1.00 92.56 231 LEU A C 1
ATOM 1908 O O . LEU A 1 231 ? 1.300 -14.612 -18.408 1.00 92.56 231 LEU A O 1
ATOM 1912 N N . TYR A 1 232 ? 2.762 -12.924 -18.450 1.00 92.88 232 TYR A N 1
ATOM 1913 C CA . TYR A 1 232 ? 3.156 -13.095 -17.048 1.00 92.88 232 TYR A CA 1
ATOM 1914 C C . TYR A 1 232 ? 2.097 -12.538 -16.085 1.00 92.88 232 TYR A C 1
ATOM 1916 O O . TYR A 1 232 ? 1.685 -13.218 -15.144 1.00 92.88 232 TYR A O 1
ATOM 1924 N N . TRP A 1 233 ? 1.607 -11.322 -16.327 1.00 94.94 233 TRP A N 1
ATOM 1925 C CA . TRP A 1 233 ? 0.730 -10.634 -15.375 1.00 94.94 233 TRP A CA 1
ATOM 1926 C C . TRP A 1 233 ? -0.758 -10.942 -15.542 1.00 94.94 233 TRP A C 1
ATOM 1928 O O . TRP A 1 233 ? -1.465 -11.074 -14.542 1.00 94.94 233 TRP A O 1
ATOM 1938 N N . VAL A 1 234 ? -1.263 -11.056 -16.774 1.00 94.00 234 VAL A N 1
ATOM 1939 C CA . VAL A 1 234 ? -2.706 -11.197 -17.029 1.00 94.00 234 VAL A CA 1
ATOM 1940 C C . VAL A 1 234 ? -3.267 -12.495 -16.435 1.00 94.00 234 VAL A C 1
ATOM 1942 O O . VAL A 1 234 ? -4.264 -12.420 -15.710 1.00 94.00 234 VAL A O 1
ATOM 1945 N N . PRO A 1 235 ? -2.645 -13.679 -16.619 1.00 95.50 235 PRO A N 1
ATOM 1946 C CA . PRO A 1 235 ? -3.110 -14.902 -15.965 1.00 95.50 235 PRO A CA 1
ATOM 1947 C C . PRO A 1 235 ? -3.074 -14.810 -14.437 1.00 95.50 235 PRO A C 1
ATOM 1949 O O . PRO A 1 235 ? -3.993 -15.289 -13.774 1.00 95.50 235 PRO A O 1
ATOM 1952 N N . LEU A 1 236 ? -2.054 -14.157 -13.870 1.00 94.94 236 LEU A N 1
ATOM 1953 C CA . LEU A 1 236 ? -1.946 -13.942 -12.428 1.00 94.94 236 LEU A CA 1
ATOM 1954 C C . LEU A 1 236 ? -3.083 -13.048 -11.903 1.00 94.94 236 LEU A C 1
ATOM 1956 O O . LEU A 1 236 ? -3.670 -13.346 -10.861 1.00 94.94 236 LEU A O 1
ATOM 1960 N N . ALA A 1 237 ? -3.434 -11.990 -12.637 1.00 95.69 237 ALA A N 1
ATOM 1961 C CA . ALA A 1 237 ? -4.561 -11.117 -12.322 1.00 95.69 237 ALA A CA 1
ATOM 1962 C C . ALA A 1 237 ? -5.893 -11.885 -12.335 1.00 95.69 237 ALA A C 1
ATOM 1964 O O . ALA A 1 237 ? -6.657 -11.817 -11.370 1.00 95.69 237 ALA A O 1
ATOM 1965 N N . PHE A 1 238 ? -6.147 -12.679 -13.380 1.00 94.56 238 PHE A N 1
ATOM 1966 C CA . PHE A 1 238 ? -7.347 -13.519 -13.462 1.00 94.56 238 PHE A CA 1
ATOM 1967 C C . PHE A 1 238 ? -7.396 -14.585 -12.365 1.00 94.56 238 PHE A C 1
ATOM 1969 O O . PHE A 1 238 ? -8.462 -14.814 -11.795 1.00 94.56 238 PHE A O 1
ATOM 1976 N N . LEU A 1 239 ? -6.260 -15.194 -12.017 1.00 95.69 239 LEU A N 1
ATOM 1977 C CA . LEU A 1 239 ? -6.160 -16.142 -10.908 1.00 95.69 239 LEU A CA 1
ATOM 1978 C C . LEU A 1 239 ? -6.529 -15.472 -9.580 1.00 95.69 239 LEU A C 1
ATOM 1980 O O . LEU A 1 239 ? -7.334 -16.017 -8.828 1.00 95.69 239 LEU A O 1
ATOM 1984 N N . MET A 1 240 ? -5.991 -14.282 -9.298 1.00 94.69 240 MET A N 1
ATOM 1985 C CA . MET A 1 240 ? -6.317 -13.511 -8.090 1.00 94.69 240 MET A CA 1
ATOM 1986 C C . MET A 1 240 ? -7.811 -13.167 -8.019 1.00 94.69 240 MET A C 1
ATOM 1988 O O . MET A 1 240 ? -8.446 -13.390 -6.986 1.00 94.69 240 MET A O 1
ATOM 1992 N N . ILE A 1 241 ? -8.396 -12.691 -9.123 1.00 93.12 241 ILE A N 1
ATOM 1993 C CA . ILE A 1 241 ? -9.832 -12.382 -9.209 1.00 93.12 241 ILE A CA 1
ATOM 1994 C C . ILE A 1 241 ? -10.672 -13.654 -9.011 1.00 93.12 241 ILE A C 1
ATOM 1996 O O . ILE A 1 241 ? -11.639 -13.641 -8.247 1.00 93.12 241 ILE A O 1
ATOM 2000 N N . GLY A 1 242 ? -10.282 -14.768 -9.637 1.00 91.69 242 GLY A N 1
ATOM 2001 C CA . GLY A 1 242 ? -10.955 -16.062 -9.515 1.00 91.69 242 GLY A CA 1
ATOM 2002 C C . GLY A 1 242 ? -10.915 -16.628 -8.094 1.00 91.69 242 GLY A C 1
ATOM 2003 O O . GLY A 1 242 ? -11.946 -17.055 -7.571 1.00 91.69 242 GLY A O 1
ATOM 2004 N N . LEU A 1 243 ? -9.760 -16.565 -7.424 1.00 92.62 243 LEU A N 1
ATOM 2005 C CA . LEU A 1 243 ? -9.636 -16.925 -6.006 1.00 92.62 243 LEU A CA 1
ATOM 2006 C C . LEU A 1 243 ? -10.489 -16.018 -5.119 1.00 92.62 243 LEU A C 1
ATOM 2008 O O . LEU A 1 243 ? -11.107 -16.493 -4.166 1.00 92.62 243 LEU A O 1
ATOM 2012 N N . GLY A 1 244 ? -10.557 -14.726 -5.443 1.00 91.75 244 GLY A N 1
ATOM 2013 C CA . GLY A 1 244 ? -11.425 -13.784 -4.751 1.00 91.75 244 GLY A CA 1
ATOM 2014 C C . GLY A 1 244 ? -12.896 -14.193 -4.832 1.00 91.75 244 GLY A C 1
ATOM 2015 O O . GLY A 1 244 ? -13.573 -14.262 -3.807 1.00 91.75 244 GLY A O 1
ATOM 2016 N N . TYR A 1 245 ? -13.376 -14.561 -6.021 1.00 88.12 245 TYR A N 1
ATOM 2017 C CA . TYR A 1 245 ? -14.736 -15.072 -6.206 1.00 88.12 245 TYR A CA 1
ATOM 2018 C C . TYR A 1 245 ? -14.983 -16.369 -5.418 1.00 88.12 245 TYR A C 1
ATOM 2020 O O . TYR A 1 245 ? -15.985 -16.480 -4.710 1.00 88.12 245 TYR A O 1
ATOM 2028 N N . LEU A 1 246 ? -14.041 -17.318 -5.459 1.00 90.06 246 LEU A N 1
ATOM 2029 C CA . LEU A 1 246 ? -14.144 -18.597 -4.746 1.00 90.06 246 LEU A CA 1
ATOM 2030 C C . LEU A 1 246 ? -14.221 -18.416 -3.222 1.00 90.06 246 LEU A C 1
ATOM 2032 O O . LEU A 1 246 ? -15.017 -19.073 -2.548 1.00 90.06 246 LEU A O 1
ATOM 2036 N N . PHE A 1 247 ? -13.416 -17.513 -2.660 1.00 88.88 247 PHE A N 1
ATOM 2037 C CA . PHE A 1 247 ? -13.389 -17.276 -1.216 1.00 88.88 247 PHE A CA 1
ATOM 2038 C C . PHE A 1 247 ? -14.550 -16.434 -0.699 1.00 88.88 247 PHE A C 1
ATOM 2040 O O . PHE A 1 247 ? -14.718 -16.347 0.520 1.00 88.88 247 PHE A O 1
ATOM 2047 N N . HIS A 1 248 ? -15.383 -15.865 -1.574 1.00 86.69 248 HIS A N 1
ATOM 2048 C CA . HIS A 1 248 ? -16.468 -14.984 -1.154 1.00 86.69 248 HIS A CA 1
ATOM 2049 C C . HIS A 1 248 ? -17.413 -15.631 -0.138 1.00 86.69 248 HIS A C 1
ATOM 2051 O O . HIS A 1 248 ? -17.748 -15.008 0.868 1.00 86.69 248 HIS A O 1
ATOM 2057 N N . ALA A 1 249 ? -17.788 -16.894 -0.357 1.00 82.62 249 ALA A N 1
ATOM 2058 C CA . ALA A 1 249 ? -18.744 -17.594 0.499 1.00 82.62 249 ALA A CA 1
ATOM 2059 C C . ALA A 1 249 ? -18.222 -17.844 1.928 1.00 82.62 249 ALA A C 1
ATOM 2061 O O . ALA A 1 249 ? -19.011 -17.914 2.866 1.00 82.62 249 ALA A O 1
ATOM 2062 N N . ARG A 1 250 ? -16.900 -17.984 2.109 1.00 84.44 250 ARG A N 1
ATOM 2063 C CA . ARG A 1 250 ? -16.286 -18.353 3.399 1.00 84.44 250 ARG A CA 1
ATOM 2064 C C . ARG A 1 250 ? -15.624 -17.170 4.102 1.00 84.44 250 ARG A C 1
ATOM 2066 O O . ARG A 1 250 ? -15.692 -17.053 5.324 1.00 84.44 250 ARG A O 1
ATOM 2073 N N . HIS A 1 251 ? -14.965 -16.301 3.340 1.00 86.56 251 HIS A N 1
ATOM 2074 C CA . HIS A 1 251 ? -14.141 -15.20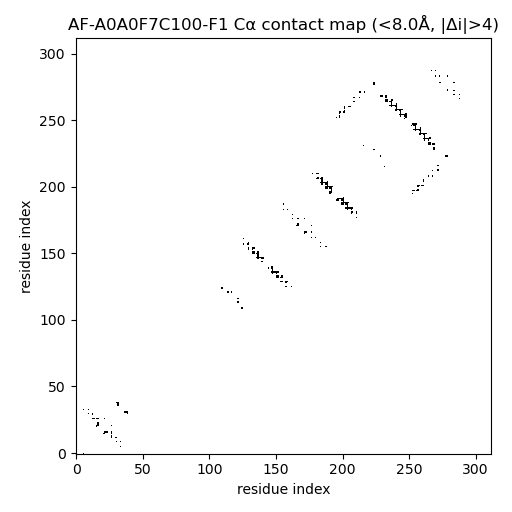9 3.844 1.00 86.56 251 HIS A CA 1
ATOM 2075 C C . HIS A 1 251 ? -14.310 -13.957 2.973 1.00 86.56 251 HIS A C 1
ATOM 2077 O O . HIS A 1 251 ? -13.432 -13.611 2.184 1.00 86.56 251 HIS A O 1
ATOM 2083 N N . GLN A 1 252 ? -15.422 -13.239 3.170 1.00 85.88 252 GLN A N 1
ATOM 2084 C CA . GLN A 1 252 ? -15.765 -12.029 2.409 1.00 85.88 252 GLN A CA 1
ATOM 2085 C C . GLN A 1 252 ? -14.619 -11.005 2.352 1.00 85.88 252 GLN A C 1
ATOM 2087 O O . GLN A 1 252 ? -14.305 -10.484 1.289 1.00 85.88 252 GLN A O 1
ATOM 2092 N N . GLN A 1 253 ? -13.933 -10.757 3.472 1.00 85.81 253 GLN A N 1
ATOM 2093 C CA . GLN A 1 253 ? -12.811 -9.812 3.512 1.00 85.81 253 GLN A CA 1
ATOM 2094 C C . GLN A 1 253 ? -11.670 -10.202 2.564 1.00 85.81 253 GLN A C 1
ATOM 2096 O O . GLN A 1 253 ? -11.171 -9.341 1.845 1.00 85.81 253 GLN A O 1
ATOM 2101 N N . LEU A 1 254 ? -11.294 -11.487 2.532 1.00 88.00 254 LEU A N 1
ATOM 2102 C CA . LEU A 1 254 ? -10.232 -11.983 1.652 1.00 88.00 254 LEU A CA 1
ATOM 2103 C C . LEU A 1 254 ? -10.649 -11.916 0.184 1.00 88.00 254 LEU A C 1
ATOM 2105 O O . LEU A 1 254 ? -9.841 -11.569 -0.675 1.00 88.00 254 LEU A O 1
ATOM 2109 N N . ALA A 1 255 ? -11.923 -12.193 -0.090 1.00 90.44 255 ALA A N 1
ATOM 2110 C CA . ALA A 1 255 ? -12.487 -12.100 -1.426 1.00 90.44 255 ALA A CA 1
ATOM 2111 C C . ALA A 1 255 ? -12.328 -10.694 -2.012 1.00 90.44 255 ALA A C 1
ATOM 2113 O O . ALA A 1 255 ? -11.734 -10.536 -3.078 1.00 90.44 255 ALA A O 1
ATOM 2114 N N . TYR A 1 256 ? -12.775 -9.667 -1.281 1.00 88.94 256 TYR A N 1
ATOM 2115 C CA . TYR A 1 256 ? -12.649 -8.276 -1.721 1.00 88.94 256 TYR A CA 1
ATOM 2116 C C . TYR A 1 256 ? -11.185 -7.872 -1.930 1.00 88.94 256 TYR A C 1
ATOM 2118 O O . TYR A 1 256 ? -10.866 -7.240 -2.935 1.00 88.94 256 TYR A O 1
ATOM 2126 N N . THR A 1 257 ? -10.282 -8.265 -1.022 1.00 92.25 257 THR A N 1
ATOM 2127 C CA . THR A 1 257 ? -8.855 -7.928 -1.150 1.00 92.25 257 THR A CA 1
ATOM 2128 C C . THR A 1 257 ? -8.199 -8.566 -2.362 1.00 92.25 257 THR A C 1
ATOM 2130 O O . THR A 1 257 ? -7.422 -7.896 -3.032 1.00 92.25 257 THR A O 1
ATOM 2133 N N . LEU A 1 258 ? -8.523 -9.829 -2.657 1.00 93.56 258 LEU A N 1
ATOM 2134 C CA . LEU A 1 258 ? -7.939 -10.576 -3.772 1.00 93.56 258 LEU A CA 1
ATOM 2135 C C . LEU A 1 258 ? -8.444 -10.067 -5.122 1.00 93.56 258 LEU A C 1
ATOM 2137 O O . LEU A 1 258 ? -7.663 -9.931 -6.061 1.00 93.56 258 LEU A O 1
ATOM 2141 N N . VAL A 1 259 ? -9.734 -9.727 -5.212 1.00 92.38 259 VAL A N 1
ATOM 2142 C CA . VAL A 1 259 ? -10.283 -9.073 -6.406 1.00 92.38 259 VAL A CA 1
ATOM 2143 C C . VAL A 1 259 ? -9.624 -7.709 -6.608 1.00 92.38 259 VAL A C 1
ATOM 2145 O O . VAL A 1 259 ? -9.172 -7.415 -7.711 1.00 92.38 259 VAL A O 1
ATOM 2148 N N . ALA A 1 260 ? -9.502 -6.896 -5.553 1.00 92.31 260 ALA A N 1
ATOM 2149 C CA . ALA A 1 260 ? -8.864 -5.583 -5.640 1.00 92.31 260 ALA A CA 1
ATOM 2150 C C . ALA A 1 260 ? -7.387 -5.673 -6.061 1.00 92.31 260 ALA A C 1
ATOM 2152 O O . ALA A 1 260 ? -6.963 -4.944 -6.955 1.00 92.31 260 ALA A O 1
ATOM 2153 N N . SER A 1 261 ? -6.605 -6.587 -5.476 1.00 94.31 261 SER A N 1
ATOM 2154 C CA . SER A 1 261 ? -5.208 -6.798 -5.878 1.00 94.31 261 SER A CA 1
ATOM 2155 C C . SER A 1 261 ? -5.086 -7.376 -7.287 1.00 94.31 261 SER A C 1
ATOM 2157 O O . SER A 1 261 ? -4.193 -6.978 -8.025 1.00 94.31 261 SER A O 1
ATOM 2159 N N . GLY A 1 262 ? -5.991 -8.271 -7.693 1.00 94.44 262 GLY A N 1
ATOM 2160 C CA . GLY A 1 262 ? -6.030 -8.812 -9.051 1.00 94.44 262 GLY A CA 1
ATOM 2161 C C . GLY A 1 262 ? -6.321 -7.738 -10.100 1.00 94.44 262 GLY A C 1
ATOM 2162 O O . GLY A 1 262 ? -5.652 -7.694 -11.129 1.00 94.44 262 GLY A O 1
ATOM 2163 N N . LEU A 1 263 ? -7.238 -6.810 -9.810 1.00 92.50 263 LEU A N 1
ATOM 2164 C CA . LEU A 1 263 ? -7.484 -5.639 -10.658 1.00 92.50 263 LEU A CA 1
ATOM 2165 C C . LEU A 1 263 ? -6.247 -4.738 -10.768 1.00 92.50 263 LEU A C 1
ATOM 2167 O O . LEU A 1 263 ? -5.966 -4.239 -11.851 1.00 92.50 263 LEU A O 1
ATOM 2171 N N . LEU A 1 264 ? -5.482 -4.559 -9.686 1.00 93.38 264 LEU A N 1
ATOM 2172 C CA . LEU A 1 264 ? -4.208 -3.830 -9.743 1.00 93.38 264 LEU A CA 1
ATOM 2173 C C . LEU A 1 264 ? -3.170 -4.566 -10.603 1.00 93.38 264 LEU A C 1
ATOM 2175 O O . LEU A 1 264 ? -2.498 -3.944 -11.420 1.00 93.38 264 LEU A O 1
ATOM 2179 N N . TYR A 1 265 ? -3.060 -5.888 -10.459 1.00 95.62 265 TYR A N 1
ATOM 2180 C CA . TYR A 1 265 ? -2.116 -6.709 -11.225 1.00 95.62 265 TYR A CA 1
ATOM 2181 C C . TYR A 1 265 ? -2.440 -6.771 -12.720 1.00 95.62 265 TYR A C 1
ATOM 2183 O O . TYR A 1 265 ? -1.537 -6.993 -13.521 1.00 95.62 265 TYR A O 1
ATOM 2191 N N . PHE A 1 266 ? -3.692 -6.533 -13.115 1.00 95.19 266 PHE A N 1
ATOM 2192 C CA . PHE A 1 266 ? -4.079 -6.437 -14.524 1.00 95.19 266 PHE A CA 1
ATOM 2193 C C . PHE A 1 266 ? -3.349 -5.301 -15.269 1.00 95.19 266 PHE A C 1
ATOM 2195 O O . PHE A 1 266 ? -3.069 -5.428 -16.462 1.00 95.19 266 PHE A O 1
ATOM 2202 N N . PHE A 1 267 ? -2.985 -4.234 -14.546 1.00 94.44 267 PHE A N 1
ATOM 2203 C CA . PHE A 1 267 ? -2.158 -3.118 -15.030 1.00 94.44 267 PHE A CA 1
ATOM 2204 C C . PHE A 1 267 ? -0.660 -3.286 -14.702 1.00 94.44 267 PHE A C 1
ATOM 2206 O O . PHE A 1 267 ? 0.147 -2.370 -14.871 1.00 94.44 267 PHE A O 1
ATOM 2213 N N . GLY A 1 268 ? -0.273 -4.456 -14.188 1.00 93.50 268 GLY A N 1
ATOM 2214 C CA . GLY A 1 268 ? 1.111 -4.806 -13.879 1.00 93.50 268 GLY A CA 1
ATOM 2215 C C . GLY A 1 268 ? 2.071 -4.746 -15.078 1.00 93.50 268 GLY A C 1
ATOM 2216 O O . GLY A 1 268 ? 3.190 -4.255 -14.892 1.00 93.50 268 GLY A O 1
ATOM 2217 N N . PRO A 1 269 ? 1.679 -5.167 -16.302 1.00 92.88 269 PRO A N 1
ATOM 2218 C CA . PRO A 1 269 ? 2.502 -5.033 -17.504 1.00 92.88 269 PRO A CA 1
ATOM 2219 C C . PRO A 1 269 ? 2.949 -3.599 -17.753 1.00 92.88 269 PRO A C 1
ATOM 2221 O O . PRO A 1 269 ? 4.137 -3.338 -17.911 1.00 92.88 269 PRO A O 1
ATOM 2224 N N . GLU A 1 270 ? 2.011 -2.658 -17.711 1.00 92.94 270 GLU A N 1
ATOM 2225 C CA . GLU A 1 270 ? 2.255 -1.246 -17.987 1.00 92.94 270 GLU A CA 1
ATOM 2226 C C . GLU A 1 270 ? 3.162 -0.645 -16.926 1.00 92.94 270 GLU A C 1
ATOM 2228 O O . GLU A 1 270 ? 4.139 0.020 -17.261 1.00 92.94 270 GLU A O 1
ATOM 2233 N N . ILE A 1 271 ? 2.895 -0.951 -15.652 1.00 91.94 271 ILE A N 1
ATOM 2234 C CA . ILE A 1 271 ? 3.748 -0.522 -14.545 1.00 91.94 271 ILE A CA 1
ATOM 2235 C C . ILE A 1 271 ? 5.162 -1.058 -14.772 1.00 91.94 271 ILE A C 1
ATOM 2237 O O . ILE A 1 271 ? 6.088 -0.271 -14.897 1.00 91.94 271 ILE A O 1
ATOM 2241 N N . SER A 1 272 ? 5.345 -2.372 -14.908 1.00 90.75 272 SER A N 1
ATOM 2242 C CA . SER A 1 272 ? 6.680 -2.969 -15.071 1.00 90.75 272 SER A CA 1
ATOM 2243 C C . SER A 1 272 ? 7.414 -2.510 -16.339 1.00 90.75 272 SER A C 1
ATOM 2245 O O . SER A 1 272 ? 8.632 -2.340 -16.301 1.00 90.75 272 SER A O 1
ATOM 2247 N N . SER A 1 273 ? 6.696 -2.197 -17.420 1.00 90.62 273 SER A N 1
ATOM 2248 C CA . SER A 1 273 ? 7.282 -1.663 -18.655 1.00 90.62 273 SER A CA 1
ATOM 2249 C C . SER A 1 273 ? 7.883 -0.257 -18.513 1.00 90.62 273 SER A C 1
ATOM 2251 O O . SER A 1 273 ? 8.735 0.110 -19.315 1.00 90.62 273 SER A O 1
ATOM 2253 N N . LEU A 1 274 ? 7.534 0.514 -17.471 1.00 89.56 274 LEU A N 1
ATOM 2254 C CA . LEU A 1 274 ? 8.167 1.815 -17.188 1.00 89.56 274 LEU A CA 1
ATOM 2255 C C . LEU A 1 274 ? 9.660 1.698 -16.853 1.00 89.56 274 LEU A C 1
ATOM 2257 O O . LEU A 1 274 ? 10.397 2.673 -16.992 1.00 89.56 274 LEU A O 1
ATOM 2261 N N . TRP A 1 275 ? 10.096 0.520 -16.403 1.00 88.25 275 TRP A N 1
ATOM 2262 C CA . TRP A 1 275 ? 11.490 0.226 -16.073 1.00 88.25 275 TRP A CA 1
ATOM 2263 C C . TRP A 1 275 ? 12.261 -0.424 -17.231 1.00 88.25 275 TRP A C 1
ATOM 2265 O O . TRP A 1 275 ? 13.432 -0.750 -17.054 1.00 88.25 275 TRP A O 1
ATOM 2275 N N . VAL A 1 276 ? 11.634 -0.599 -18.401 1.00 88.06 276 VAL A N 1
ATOM 2276 C CA . VAL A 1 276 ? 12.253 -1.197 -19.592 1.00 88.06 276 VAL A CA 1
ATOM 2277 C C . VAL A 1 276 ? 12.558 -0.099 -20.621 1.00 88.06 276 VAL A C 1
ATOM 2279 O O . VAL A 1 276 ? 11.622 0.516 -21.138 1.00 88.06 276 VAL A O 1
ATOM 2282 N N . PRO A 1 277 ? 13.837 0.171 -20.941 1.00 84.00 277 PRO A N 1
ATOM 2283 C CA . PRO A 1 277 ? 14.217 1.200 -21.913 1.00 84.00 277 PRO A CA 1
ATOM 2284 C C . PRO A 1 277 ? 13.663 0.967 -23.327 1.00 84.00 277 PRO A C 1
ATOM 2286 O O . PRO A 1 277 ? 13.322 1.924 -24.020 1.00 84.00 277 PRO A O 1
ATOM 2289 N N . GLU A 1 278 ? 13.542 -0.292 -23.746 1.00 83.44 278 GLU A N 1
ATOM 2290 C CA . GLU A 1 278 ? 13.104 -0.713 -25.083 1.00 83.44 278 GLU A CA 1
ATOM 2291 C C . GLU A 1 278 ? 11.580 -0.610 -25.273 1.00 83.44 278 GLU A C 1
ATOM 2293 O O . GLU A 1 278 ? 11.069 -0.768 -26.385 1.00 83.44 278 GLU A O 1
ATOM 2298 N N . ALA A 1 279 ? 10.825 -0.340 -24.202 1.00 84.62 279 ALA A N 1
ATOM 2299 C CA . ALA A 1 279 ? 9.375 -0.251 -24.257 1.00 84.62 279 ALA A CA 1
ATOM 2300 C C . ALA A 1 279 ? 8.922 1.059 -24.924 1.00 84.62 279 ALA A C 1
ATOM 2302 O O . ALA A 1 279 ? 9.053 2.161 -24.386 1.00 84.62 279 ALA A O 1
ATOM 2303 N N . SER A 1 280 ? 8.306 0.939 -26.101 1.00 87.19 280 SER A N 1
ATOM 2304 C CA . SER A 1 280 ? 7.707 2.070 -26.813 1.00 87.19 280 SER A CA 1
ATOM 2305 C C . SER A 1 280 ? 6.585 2.717 -25.987 1.00 87.19 280 SER A C 1
ATOM 2307 O O . SER A 1 280 ? 5.544 2.096 -25.746 1.00 87.19 280 SER A O 1
ATOM 2309 N N . ARG A 1 281 ? 6.764 3.986 -25.600 1.00 89.31 281 ARG A N 1
ATOM 2310 C CA . ARG A 1 281 ? 5.800 4.739 -24.772 1.00 89.31 281 ARG A CA 1
ATOM 2311 C C . ARG A 1 281 ? 4.426 4.886 -25.428 1.00 89.31 281 ARG A C 1
ATOM 2313 O O . ARG A 1 281 ? 3.417 4.844 -24.734 1.00 89.31 281 ARG A O 1
ATOM 2320 N N . GLU A 1 282 ? 4.384 5.021 -26.750 1.00 91.69 282 GLU A N 1
ATOM 2321 C CA . GLU A 1 282 ? 3.134 5.134 -27.512 1.00 91.69 282 GLU A CA 1
ATOM 2322 C C . GLU A 1 282 ? 2.301 3.852 -27.411 1.00 91.69 282 GLU A C 1
ATOM 2324 O O . GLU A 1 282 ? 1.123 3.898 -27.063 1.00 91.69 282 GLU A O 1
ATOM 2329 N N . MET A 1 283 ? 2.931 2.689 -27.615 1.00 88.75 283 MET A N 1
ATOM 2330 C CA . MET A 1 283 ? 2.254 1.397 -27.476 1.00 88.75 283 MET A CA 1
ATOM 2331 C C . MET A 1 283 ? 1.755 1.174 -26.046 1.00 88.75 283 MET A C 1
ATOM 2333 O O . MET A 1 283 ? 0.633 0.711 -25.860 1.00 88.75 283 MET A O 1
ATOM 2337 N N . MET A 1 284 ? 2.542 1.570 -25.037 1.00 91.25 284 MET A N 1
ATOM 2338 C CA . MET A 1 284 ? 2.130 1.513 -23.630 1.00 91.25 284 MET A CA 1
ATOM 2339 C C . MET A 1 284 ? 0.834 2.298 -23.392 1.00 91.25 284 MET A C 1
ATOM 2341 O O . MET A 1 284 ? -0.092 1.794 -22.762 1.00 91.25 284 MET A O 1
ATOM 2345 N N . GLN A 1 285 ? 0.748 3.522 -23.923 1.00 93.12 285 GLN A N 1
ATOM 2346 C CA . GLN A 1 285 ? -0.439 4.370 -23.796 1.00 93.12 285 GLN A CA 1
ATOM 2347 C C . GLN A 1 285 ? -1.651 3.776 -24.521 1.00 93.12 285 GLN A C 1
ATOM 2349 O O . GLN A 1 285 ? -2.759 3.822 -23.984 1.00 93.12 285 GLN A O 1
ATOM 2354 N N . ILE A 1 286 ? -1.452 3.185 -25.704 1.00 93.69 286 ILE A N 1
ATOM 2355 C CA . ILE A 1 286 ? -2.522 2.535 -26.474 1.00 93.69 286 ILE A CA 1
ATOM 2356 C C . ILE A 1 286 ? -3.056 1.306 -25.730 1.00 93.69 286 ILE A C 1
ATOM 2358 O O . ILE A 1 286 ? -4.267 1.203 -25.530 1.00 93.69 286 ILE A O 1
ATOM 2362 N N . ILE A 1 287 ? -2.181 0.398 -25.281 1.00 92.38 287 ILE A N 1
ATOM 2363 C CA . ILE A 1 287 ? -2.582 -0.807 -24.534 1.00 92.38 287 ILE A CA 1
ATOM 2364 C C . ILE A 1 287 ? -3.301 -0.411 -23.240 1.00 92.38 287 ILE A C 1
ATOM 2366 O O . ILE A 1 287 ? -4.387 -0.924 -22.960 1.00 92.38 287 ILE A O 1
ATOM 2370 N N . LEU A 1 288 ? -2.752 0.552 -22.491 1.00 93.25 288 LEU A N 1
ATOM 2371 C CA . LEU A 1 288 ? -3.369 1.058 -21.266 1.00 93.25 288 LEU A CA 1
ATOM 2372 C C . LEU A 1 288 ? -4.758 1.645 -21.543 1.00 93.25 288 LEU A C 1
ATOM 2374 O O . LEU A 1 288 ? -5.713 1.326 -20.835 1.00 93.25 288 LEU A O 1
ATOM 2378 N N . GLY A 1 289 ? -4.897 2.454 -22.596 1.00 94.62 289 GLY A N 1
ATOM 2379 C CA . GLY A 1 289 ? -6.178 3.020 -23.016 1.00 94.62 289 GLY A CA 1
ATOM 2380 C C . GLY A 1 289 ? -7.204 1.940 -23.359 1.00 94.62 289 GLY A C 1
ATOM 2381 O O . GLY A 1 289 ? -8.332 1.979 -22.864 1.00 94.62 289 GLY A O 1
ATOM 2382 N N . ILE A 1 290 ? -6.802 0.926 -24.130 1.00 94.00 290 ILE A N 1
ATOM 2383 C CA . ILE A 1 290 ? -7.652 -0.221 -24.471 1.00 94.00 290 ILE A CA 1
ATOM 2384 C C . ILE A 1 290 ? -8.083 -0.970 -23.203 1.00 94.00 290 ILE A C 1
ATOM 2386 O O . ILE A 1 290 ? -9.270 -1.242 -23.035 1.00 94.00 290 ILE A O 1
ATOM 2390 N N . LYS A 1 291 ? -7.167 -1.260 -22.272 1.00 94.12 291 LYS A N 1
ATOM 2391 C CA . LYS A 1 291 ? -7.484 -1.946 -21.007 1.00 94.12 291 LYS A CA 1
ATOM 2392 C C . LYS A 1 291 ? -8.425 -1.147 -20.114 1.00 94.12 291 LYS A C 1
ATOM 2394 O O . LYS A 1 291 ? -9.338 -1.726 -19.523 1.00 94.12 291 LYS A O 1
ATOM 2399 N N . VAL A 1 292 ? -8.246 0.168 -20.013 1.00 93.50 292 VAL A N 1
ATOM 2400 C CA . VAL A 1 292 ? -9.154 1.038 -19.248 1.00 93.50 292 VAL A CA 1
ATOM 2401 C C . VAL A 1 292 ? -10.550 1.046 -19.878 1.00 93.50 292 VAL A C 1
ATOM 2403 O O . VAL A 1 292 ? -11.543 0.897 -19.167 1.00 93.50 292 VAL A O 1
ATOM 2406 N N . LEU A 1 293 ? -10.651 1.128 -21.208 1.00 94.38 293 LEU A N 1
ATOM 2407 C CA . LEU A 1 293 ? -11.940 1.069 -21.906 1.00 94.38 293 LEU A CA 1
ATOM 2408 C C . LEU A 1 293 ? -12.618 -0.297 -21.746 1.00 94.38 293 LEU A C 1
ATOM 2410 O O . LEU A 1 293 ? -13.803 -0.359 -21.418 1.00 94.38 293 LEU A O 1
ATOM 2414 N N . LEU A 1 294 ? -11.870 -1.388 -21.922 1.00 91.69 294 LEU A N 1
ATOM 2415 C CA . LEU A 1 294 ? -12.377 -2.751 -21.757 1.00 91.69 294 LEU A CA 1
ATOM 2416 C C . LEU A 1 294 ? -12.815 -3.021 -20.317 1.00 91.69 294 LEU A C 1
ATOM 2418 O O . LEU A 1 294 ? -13.888 -3.581 -20.108 1.00 91.69 294 LEU A O 1
ATOM 2422 N N . SER A 1 295 ? -12.032 -2.601 -19.321 1.00 88.62 295 SER A N 1
ATOM 2423 C CA . SER A 1 295 ? -12.410 -2.749 -17.911 1.00 88.62 295 SER A CA 1
ATOM 2424 C C . SER A 1 295 ? -13.640 -1.908 -17.560 1.00 88.62 295 SER A C 1
ATOM 2426 O O . SER A 1 295 ? -14.549 -2.417 -16.905 1.00 88.62 295 SER A O 1
ATOM 2428 N N . GLY A 1 296 ? -13.744 -0.672 -18.060 1.00 88.94 296 GLY A N 1
ATOM 2429 C CA . GLY A 1 296 ? -14.942 0.159 -17.910 1.00 88.94 296 GLY A CA 1
ATOM 2430 C C . GLY A 1 296 ? -16.185 -0.480 -18.539 1.00 88.94 296 GLY A C 1
ATOM 2431 O O . GLY A 1 296 ? -17.234 -0.577 -17.896 1.00 88.94 296 GLY A O 1
ATOM 2432 N N . LEU A 1 297 ? -16.066 -1.000 -19.763 1.00 92.31 297 LEU A N 1
ATOM 2433 C CA . LEU A 1 297 ? -17.144 -1.721 -20.441 1.00 92.31 297 LEU A CA 1
ATOM 2434 C C . LEU A 1 297 ? -17.549 -2.978 -19.657 1.00 92.31 297 LEU A C 1
ATOM 2436 O O . LEU A 1 297 ? -18.731 -3.195 -19.397 1.00 92.31 297 LEU A O 1
ATOM 2440 N N . LEU A 1 298 ? -16.579 -3.768 -19.200 1.00 88.50 298 LEU A N 1
ATOM 2441 C CA . LEU A 1 298 ? -16.829 -4.986 -18.434 1.00 88.50 298 LEU A CA 1
ATOM 2442 C C . LEU A 1 298 ? -17.538 -4.683 -17.109 1.00 88.50 298 LEU A C 1
ATOM 2444 O O . LEU A 1 298 ? -18.500 -5.373 -16.76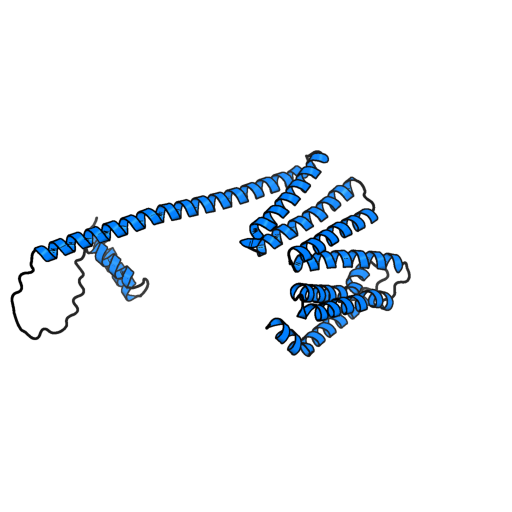7 1.00 88.50 298 LEU A O 1
ATOM 2448 N N . LEU A 1 299 ? -17.141 -3.624 -16.397 1.00 85.44 299 LEU A N 1
ATOM 2449 C CA . LEU A 1 299 ? -17.812 -3.169 -15.174 1.00 85.44 299 LEU A CA 1
ATOM 2450 C C . LEU A 1 299 ? -19.260 -2.736 -15.431 1.00 85.44 299 LEU A C 1
ATOM 2452 O O . LEU A 1 299 ? -20.136 -3.040 -14.623 1.00 85.44 299 LEU A O 1
ATOM 2456 N N . THR A 1 300 ? -19.547 -2.069 -16.553 1.00 88.12 300 THR A N 1
ATOM 2457 C CA . THR A 1 300 ? -20.929 -1.673 -16.887 1.00 88.12 300 THR A CA 1
ATOM 2458 C C . THR A 1 300 ? -21.811 -2.867 -17.250 1.00 88.12 300 THR A C 1
ATOM 2460 O O . THR A 1 300 ? -22.940 -2.947 -16.762 1.00 88.12 300 THR A O 1
ATOM 2463 N N . ILE A 1 301 ? -21.292 -3.830 -18.018 1.00 89.88 301 ILE A N 1
ATOM 2464 C CA . ILE A 1 301 ? -22.012 -5.060 -18.390 1.00 89.88 301 ILE A CA 1
ATOM 2465 C C . ILE A 1 301 ? -22.278 -5.918 -17.149 1.00 89.88 301 ILE A C 1
ATOM 2467 O O . ILE A 1 301 ? -23.390 -6.400 -16.932 1.00 89.88 301 ILE A O 1
ATOM 2471 N N . THR A 1 302 ? -21.269 -6.076 -16.294 1.00 85.56 302 THR A N 1
ATOM 2472 C CA . THR A 1 302 ? -21.353 -6.932 -15.102 1.00 85.56 302 THR A CA 1
ATOM 2473 C C . THR A 1 302 ? -21.969 -6.233 -13.889 1.00 85.56 302 THR A C 1
ATOM 2475 O O . THR A 1 302 ? -22.207 -6.879 -12.868 1.00 85.56 302 THR A O 1
ATOM 2478 N N . ARG A 1 303 ? -22.304 -4.938 -13.991 1.00 85.50 303 ARG A N 1
ATOM 2479 C CA . ARG A 1 303 ? -22.828 -4.094 -12.901 1.00 85.50 303 ARG A CA 1
ATOM 2480 C C . ARG A 1 303 ? -23.948 -4.751 -12.096 1.00 85.50 303 ARG A C 1
ATOM 2482 O O . ARG A 1 303 ? -23.989 -4.587 -10.880 1.00 85.50 303 ARG A O 1
ATOM 2489 N N . ARG A 1 304 ? -24.872 -5.461 -12.754 1.00 81.56 304 ARG A N 1
ATOM 2490 C CA . ARG A 1 304 ? -26.007 -6.110 -12.073 1.00 81.56 304 ARG A CA 1
ATOM 2491 C C . ARG A 1 304 ? -25.537 -7.149 -11.049 1.00 81.56 304 ARG A C 1
ATOM 2493 O O . ARG A 1 304 ? -26.024 -7.136 -9.927 1.00 81.56 304 ARG A O 1
ATOM 2500 N N . TYR A 1 305 ? -24.525 -7.941 -11.396 1.00 77.81 305 TYR A N 1
ATOM 2501 C CA . TYR A 1 305 ? -23.957 -8.967 -10.521 1.00 77.81 305 TYR A CA 1
ATOM 2502 C C . TYR A 1 305 ? -23.168 -8.360 -9.351 1.00 77.81 305 TYR A C 1
ATOM 2504 O O . TYR A 1 305 ? -23.363 -8.750 -8.202 1.00 77.81 305 TYR A O 1
ATOM 2512 N N . TRP A 1 306 ? -22.320 -7.356 -9.608 1.00 70.94 306 TRP A N 1
ATOM 2513 C CA . TRP A 1 306 ? -21.504 -6.737 -8.551 1.00 70.94 306 TRP A CA 1
ATOM 2514 C C . TRP A 1 306 ? -22.325 -5.900 -7.561 1.00 70.94 306 TRP A C 1
ATOM 2516 O O . TRP A 1 306 ? -21.989 -5.842 -6.381 1.00 70.94 306 TRP A O 1
ATOM 2526 N N . LEU A 1 307 ? -23.417 -5.265 -8.000 1.00 76.31 307 LEU A N 1
ATOM 2527 C CA . LEU A 1 307 ? -24.287 -4.499 -7.098 1.00 76.31 307 LEU A CA 1
ATOM 2528 C C . LEU A 1 307 ? -25.105 -5.388 -6.160 1.00 76.31 307 LEU A C 1
ATOM 2530 O O . LEU A 1 307 ? -25.385 -4.985 -5.033 1.00 76.31 307 LEU A O 1
ATOM 2534 N N . GLU A 1 308 ? -25.491 -6.584 -6.599 1.00 76.62 308 GLU A N 1
ATOM 2535 C CA . GLU A 1 308 ? -26.115 -7.574 -5.716 1.00 76.62 308 GLU A CA 1
ATOM 2536 C C . GLU A 1 308 ? -25.131 -8.081 -4.665 1.00 76.62 308 GLU A C 1
ATOM 2538 O O . GLU A 1 308 ? -25.501 -8.262 -3.506 1.00 76.62 308 GLU A O 1
ATOM 2543 N N . TRP A 1 309 ? -23.870 -8.236 -5.065 1.00 68.25 309 TRP A N 1
ATOM 2544 C CA . TRP A 1 309 ? -22.772 -8.630 -4.196 1.00 68.25 309 TRP A CA 1
ATOM 2545 C C . TRP A 1 309 ? -22.496 -7.604 -3.092 1.00 68.25 309 TRP A C 1
ATOM 2547 O O . TRP A 1 309 ? -22.317 -7.982 -1.943 1.00 68.25 309 TRP A O 1
ATOM 2557 N N . LEU A 1 310 ? -22.532 -6.307 -3.422 1.00 65.50 310 LEU A N 1
ATOM 2558 C CA . LEU A 1 310 ? -22.296 -5.220 -2.463 1.00 65.50 310 LEU A CA 1
ATOM 2559 C C . LEU A 1 310 ? -23.469 -4.979 -1.494 1.00 65.50 310 LEU A C 1
ATOM 2561 O O . LEU A 1 310 ? -23.301 -4.299 -0.485 1.00 65.50 310 LEU A O 1
ATOM 2565 N N . ARG A 1 311 ? -24.675 -5.455 -1.836 1.00 71.25 311 ARG A N 1
ATOM 2566 C CA . ARG A 1 311 ? -25.901 -5.242 -1.047 1.00 71.25 311 ARG A CA 1
ATOM 2567 C C . ARG A 1 311 ? -26.063 -6.264 0.089 1.00 71.25 311 ARG A C 1
ATOM 2569 O O . ARG A 1 311 ? -26.890 -6.035 0.968 1.00 71.25 311 ARG A O 1
ATOM 2576 N N . ARG A 1 312 ? -25.330 -7.379 0.054 1.00 54.91 312 ARG A N 1
ATOM 2577 C CA . ARG A 1 312 ? -25.346 -8.429 1.087 1.00 54.91 312 ARG A CA 1
ATOM 2578 C C . ARG A 1 312 ? -24.183 -8.270 2.055 1.00 54.91 312 ARG A C 1
ATOM 2580 O O . ARG A 1 312 ? -24.406 -8.571 3.245 1.00 54.91 312 ARG A O 1
#